Protein AF-A2FUF0-F1 (afdb_monomer_lite)

pLDDT: mean 88.24, std 10.97, range [41.88, 97.75]

Secondary structure (DSSP, 8-state):
---GGGGS-TT-----S-HHHHHHHHHHHHSTTHHHHHHHHHHHHHS-HHHHHHHHHHHHHHHHHHTT--SSHHHHHHHHHHHHHHHHHHHHH--TT---HHHHHHHHHHHHHHHT-BGGGS---HHHHTTS-TTSBGGGGTTT--PPPSGGGGG---HHHHHHHHHHHHHHHHHHHSTTSPPPHHHHHHHHHHHHHHS--TTHHHHHHHHHHTGGG---HHHHHHHHHHHHHHHHHHS-SGGGS--

Organism: Trichomonas vaginalis (strain ATCC PRA-98 / G3) (NCBI:txid412133)

Sequence (247 aa):
MILASRSFDNEILYSPPNQMDHALTYYIEQSSLNNLIEPTAKSIANDPTDVAIESISNTALEVYKQLELGEGIPRTLIFLGLSRYLFDVAYSYDKILSYDKQWSQIFQEKCEEYSKQRVRDLKLSKDVIEGYTPGLSLSSMFKGKRINSLLPLEFMTNPIDMMNYVHSVLQQLGTYFSKGKSMSFDDTFTLLMAHMSIAPPVNGAAIARFAIKWDDLQLSPIVAMSKNYFVAAIEALMGTNDWQNDI

Structure (mmCIF, N/CA/C/O backbone):
data_AF-A2FUF0-F1
#
_entry.id   AF-A2FUF0-F1
#
loop_
_atom_site.group_PDB
_atom_site.id
_atom_site.type_symbol
_atom_site.label_atom_id
_atom_site.label_alt_id
_atom_site.label_comp_id
_atom_site.label_asym_id
_atom_site.label_entity_id
_atom_site.label_seq_id
_atom_site.pdbx_PDB_ins_code
_atom_site.Cartn_x
_atom_site.Cartn_y
_atom_site.Cartn_z
_atom_site.occupancy
_atom_site.B_iso_or_equiv
_atom_site.auth_seq_id
_atom_site.auth_comp_id
_atom_site.auth_asym_id
_atom_site.auth_atom_id
_atom_site.pdbx_PDB_model_num
ATOM 1 N N . MET A 1 1 ? 10.055 16.689 -18.998 1.00 41.88 1 MET A N 1
ATOM 2 C CA . MET A 1 1 ? 10.247 15.264 -18.671 1.00 41.88 1 MET A CA 1
ATOM 3 C C . MET A 1 1 ? 8.870 14.612 -18.653 1.00 41.88 1 MET A C 1
ATOM 5 O O . MET A 1 1 ? 8.014 15.081 -17.909 1.00 41.88 1 MET A O 1
ATOM 9 N N . ILE A 1 2 ? 8.604 13.656 -19.548 1.00 47.09 2 ILE A N 1
ATOM 10 C CA . ILE A 1 2 ? 7.318 12.943 -19.610 1.00 47.09 2 ILE A CA 1
ATOM 11 C C . ILE A 1 2 ? 7.475 11.706 -18.728 1.00 47.09 2 ILE A C 1
ATOM 13 O O . ILE A 1 2 ? 8.172 10.774 -19.114 1.00 47.09 2 ILE A O 1
ATOM 17 N N . LEU A 1 3 ? 6.874 11.710 -17.536 1.00 59.72 3 LEU A N 1
ATOM 18 C CA . LEU A 1 3 ? 6.768 10.482 -16.749 1.00 59.72 3 LEU A CA 1
ATOM 19 C C . LEU A 1 3 ? 5.822 9.536 -17.487 1.00 59.72 3 LEU A C 1
ATOM 21 O O . LEU A 1 3 ? 4.729 9.956 -17.878 1.00 59.72 3 LEU A O 1
ATOM 25 N N . ALA A 1 4 ? 6.216 8.272 -17.648 1.00 57.38 4 ALA A N 1
ATOM 26 C CA . ALA A 1 4 ? 5.371 7.260 -18.282 1.00 57.38 4 ALA A CA 1
ATOM 27 C C . ALA A 1 4 ? 3.995 7.172 -17.590 1.00 57.38 4 ALA A C 1
ATOM 29 O O . ALA A 1 4 ? 2.980 6.976 -18.260 1.00 57.38 4 ALA A O 1
ATOM 30 N N . SER A 1 5 ? 3.962 7.442 -16.277 1.00 55.25 5 SER A N 1
ATOM 31 C CA . SER A 1 5 ? 2.760 7.488 -15.443 1.00 55.25 5 SER A CA 1
ATOM 32 C C . SER A 1 5 ? 1.812 8.661 -15.702 1.00 55.25 5 SER A C 1
ATOM 34 O O . SER A 1 5 ? 0.608 8.525 -15.519 1.00 55.25 5 SER A O 1
ATOM 36 N N . ARG A 1 6 ? 2.314 9.805 -16.183 1.00 55.03 6 ARG A N 1
ATOM 37 C CA . ARG A 1 6 ? 1.506 11.026 -16.388 1.00 55.03 6 ARG A CA 1
ATOM 38 C C . ARG A 1 6 ? 0.629 10.992 -17.639 1.00 55.03 6 ARG A C 1
ATOM 40 O O . ARG A 1 6 ? -0.174 11.897 -17.835 1.00 55.03 6 ARG A O 1
ATOM 47 N N . SER A 1 7 ? 0.809 9.982 -18.487 1.00 49.91 7 SER A N 1
ATOM 48 C CA . SER A 1 7 ? -0.003 9.762 -19.690 1.00 49.91 7 SER A CA 1
ATOM 49 C C . SER A 1 7 ? -1.199 8.836 -19.454 1.00 49.91 7 SER A C 1
ATOM 51 O O . SER A 1 7 ? -1.925 8.525 -20.397 1.00 49.91 7 SER A O 1
ATOM 53 N N . PHE A 1 8 ? -1.399 8.372 -18.217 1.00 55.84 8 PHE A N 1
ATOM 54 C CA . PHE A 1 8 ? -2.520 7.505 -17.893 1.00 55.84 8 PHE A CA 1
ATOM 55 C C . PHE A 1 8 ? -3.784 8.315 -17.653 1.00 55.84 8 PHE A C 1
ATOM 57 O O . PHE A 1 8 ? -3.777 9.356 -17.000 1.00 55.84 8 PHE A O 1
ATOM 64 N N . ASP A 1 9 ? -4.872 7.821 -18.228 1.00 49.69 9 ASP A N 1
ATOM 65 C CA . ASP A 1 9 ? -6.201 8.346 -17.983 1.00 49.69 9 ASP A CA 1
ATOM 66 C C . ASP A 1 9 ? -6.544 8.121 -16.503 1.00 49.69 9 ASP A C 1
ATOM 68 O O . ASP A 1 9 ? -6.436 7.001 -15.996 1.00 49.69 9 ASP A O 1
ATOM 72 N N . ASN A 1 10 ? -6.944 9.189 -15.811 1.00 53.19 10 ASN A N 1
ATOM 73 C CA . ASN A 1 10 ? -7.317 9.147 -14.395 1.00 53.19 10 ASN A CA 1
ATOM 74 C C . ASN A 1 10 ? -8.536 8.240 -14.137 1.00 53.19 10 ASN A C 1
ATOM 76 O O . ASN A 1 10 ? -8.814 7.913 -12.981 1.00 53.19 10 ASN A O 1
ATOM 80 N N . GLU A 1 11 ? -9.261 7.853 -15.194 1.00 50.19 11 GLU A N 1
ATOM 81 C CA . GLU A 1 11 ? -10.370 6.899 -15.153 1.00 50.19 11 GLU A CA 1
ATOM 82 C C . GLU A 1 11 ? -9.935 5.434 -15.368 1.00 50.19 11 GLU A C 1
ATOM 84 O O . GLU A 1 11 ? -10.740 4.523 -15.155 1.00 50.19 11 GLU A O 1
ATOM 89 N N . ILE A 1 12 ? -8.679 5.160 -15.764 1.00 53.75 12 ILE A N 1
ATOM 90 C CA . ILE A 1 12 ? -8.235 3.789 -16.055 1.00 53.75 12 ILE A CA 1
ATOM 91 C C . ILE A 1 12 ? -8.038 2.963 -14.779 1.00 53.75 12 ILE A C 1
ATOM 93 O O . ILE A 1 12 ? -7.332 3.304 -13.830 1.00 53.75 12 ILE A O 1
ATOM 97 N N . LEU A 1 13 ? -8.685 1.802 -14.851 1.00 66.75 13 LEU A N 1
ATOM 98 C CA . LEU A 1 13 ? -8.765 0.724 -13.887 1.00 66.75 13 LEU A CA 1
ATOM 99 C C . LEU A 1 13 ? -7.383 0.157 -13.565 1.00 66.75 13 LEU A C 1
ATOM 101 O O . LEU A 1 13 ? -6.664 -0.333 -14.436 1.00 66.75 13 LEU A O 1
ATOM 105 N N . TYR A 1 14 ? -7.066 0.130 -12.276 1.00 76.06 14 TYR A N 1
ATOM 106 C CA . TYR A 1 14 ? -6.128 -0.837 -11.729 1.00 76.06 14 TYR A CA 1
ATOM 107 C C . TYR A 1 14 ? -6.373 -2.225 -12.349 1.00 76.06 14 TYR A C 1
ATOM 109 O O . TYR A 1 14 ? -7.493 -2.740 -12.311 1.00 76.06 14 TYR A O 1
ATOM 117 N N . SER A 1 15 ? -5.327 -2.841 -12.897 1.00 82.94 15 SER A N 1
ATOM 118 C CA . SER A 1 15 ? -5.380 -4.225 -13.367 1.00 82.94 15 SER A CA 1
ATOM 119 C C . SER A 1 15 ? -4.748 -5.133 -12.322 1.00 82.94 15 SER A C 1
ATOM 121 O O . SER A 1 15 ? -3.543 -4.995 -12.116 1.00 82.94 15 SER A O 1
ATOM 123 N N . PRO A 1 16 ? -5.483 -6.064 -11.686 1.00 85.12 16 PRO A N 1
ATOM 124 C CA . PRO A 1 16 ? -4.899 -6.995 -10.723 1.00 85.12 16 PRO A CA 1
ATOM 125 C C . PRO A 1 16 ? -3.817 -7.879 -11.364 1.00 85.12 16 PRO A C 1
ATOM 127 O O . PRO A 1 16 ? -3.836 -8.053 -12.593 1.00 85.12 16 PRO A O 1
ATOM 130 N N . PRO A 1 17 ? -2.910 -8.456 -10.547 1.00 88.00 17 PRO A N 1
ATOM 131 C CA . PRO A 1 17 ? -1.934 -9.429 -11.012 1.00 88.00 17 PRO A CA 1
ATOM 132 C C . PRO A 1 17 ? -2.585 -10.525 -11.858 1.00 88.00 17 PRO A C 1
ATOM 134 O O . PRO A 1 17 ? -3.586 -11.118 -11.445 1.00 88.00 17 PRO A O 1
ATOM 137 N N . ASN A 1 18 ? -2.057 -10.774 -13.055 1.00 90.19 18 ASN A N 1
ATOM 138 C CA . ASN A 1 18 ? -2.641 -11.743 -13.983 1.00 90.19 18 ASN A CA 1
ATOM 139 C C . ASN A 1 18 ? -1.594 -12.405 -14.903 1.00 90.19 18 ASN A C 1
ATOM 141 O O . ASN A 1 18 ? -0.400 -12.136 -14.823 1.00 90.19 18 ASN A O 1
ATOM 145 N N . GLN A 1 19 ? -2.038 -13.304 -15.789 1.00 91.38 19 GLN A N 1
ATOM 146 C CA . GLN A 1 19 ? -1.151 -14.067 -16.683 1.00 91.38 19 GLN A CA 1
ATOM 147 C C . GLN A 1 19 ? -0.327 -13.194 -17.643 1.00 91.38 19 GLN A C 1
ATOM 149 O O . GLN A 1 19 ? 0.756 -13.606 -18.053 1.00 91.38 19 GLN A O 1
ATOM 154 N N . MET A 1 20 ? -0.813 -11.999 -17.987 1.00 91.31 20 MET A N 1
ATOM 155 C CA . MET A 1 20 ? -0.078 -11.044 -18.814 1.00 91.31 20 MET A CA 1
ATOM 156 C C . MET A 1 20 ? 1.188 -10.555 -18.112 1.00 91.31 20 MET A C 1
ATOM 158 O O . MET A 1 20 ? 2.207 -10.401 -18.777 1.00 91.31 20 MET A O 1
ATOM 162 N N . ASP A 1 21 ? 1.151 -10.383 -16.788 1.00 93.00 21 ASP A N 1
ATOM 163 C CA . ASP A 1 21 ? 2.320 -9.965 -16.010 1.00 93.00 21 ASP A CA 1
ATOM 164 C C . ASP A 1 21 ? 3.425 -11.026 -16.102 1.00 93.00 21 ASP A C 1
ATOM 166 O O . ASP A 1 21 ? 4.571 -10.709 -16.401 1.00 93.00 21 ASP A O 1
ATOM 170 N N . HIS A 1 22 ? 3.066 -12.308 -15.971 1.00 93.56 22 HIS A N 1
ATOM 171 C CA . HIS A 1 22 ? 4.013 -13.414 -16.144 1.00 93.56 22 HIS A CA 1
ATOM 172 C C . HIS A 1 22 ? 4.589 -13.485 -17.563 1.00 93.56 22 HIS A C 1
ATOM 174 O O . HIS A 1 22 ? 5.787 -13.713 -17.733 1.00 93.56 22 HIS A O 1
ATOM 180 N N . ALA A 1 23 ? 3.751 -13.286 -18.585 1.00 95.12 23 ALA A N 1
ATOM 181 C CA . ALA A 1 23 ? 4.201 -13.265 -19.973 1.00 95.12 23 ALA A CA 1
ATOM 182 C C . ALA A 1 23 ? 5.145 -12.081 -20.248 1.00 95.12 23 ALA A C 1
ATOM 184 O O . ALA A 1 23 ? 6.140 -12.248 -20.952 1.00 95.12 23 ALA A O 1
ATOM 185 N N . LEU A 1 24 ? 4.862 -10.912 -19.664 1.00 95.88 24 LEU A N 1
ATOM 186 C CA . LEU A 1 24 ? 5.711 -9.727 -19.747 1.00 95.88 24 LEU A CA 1
ATOM 187 C C . LEU A 1 24 ? 7.065 -9.965 -19.076 1.00 95.88 24 LEU A C 1
ATOM 189 O O . LEU A 1 24 ? 8.090 -9.703 -19.699 1.00 95.88 24 LEU A O 1
ATOM 193 N N . THR A 1 25 ? 7.084 -10.494 -17.849 1.00 96.62 25 THR A N 1
ATOM 194 C CA . THR A 1 25 ? 8.326 -10.848 -17.149 1.00 96.62 25 THR A CA 1
ATOM 195 C C . THR A 1 25 ? 9.160 -11.816 -17.979 1.00 96.62 25 THR A C 1
ATOM 197 O O . THR A 1 25 ? 10.321 -11.531 -18.264 1.00 96.62 25 THR A O 1
ATOM 200 N N . TYR A 1 26 ? 8.553 -12.907 -18.456 1.00 96.94 26 TYR A N 1
ATOM 201 C CA . TYR A 1 26 ? 9.248 -13.881 -19.295 1.00 96.94 26 TYR A CA 1
ATOM 202 C C . TYR A 1 26 ? 9.811 -13.241 -20.570 1.00 96.94 26 TYR A C 1
ATOM 204 O O . TYR A 1 26 ? 10.961 -13.477 -20.932 1.00 96.94 26 TYR A O 1
ATOM 212 N N . TYR A 1 27 ? 9.029 -12.395 -21.245 1.00 96.69 27 TYR A N 1
ATOM 213 C CA . TYR A 1 27 ? 9.493 -11.670 -22.424 1.00 96.69 27 TYR A CA 1
ATOM 214 C C . TYR A 1 27 ? 10.700 -10.773 -22.115 1.00 96.69 27 TYR A C 1
ATOM 216 O O . TYR A 1 27 ? 11.692 -10.819 -22.841 1.00 96.69 27 TYR A O 1
ATOM 224 N N . ILE A 1 28 ? 10.638 -9.986 -21.036 1.00 97.38 28 ILE A N 1
ATOM 225 C CA . ILE A 1 28 ? 11.723 -9.091 -20.623 1.00 97.38 28 ILE A CA 1
ATOM 226 C C . ILE A 1 28 ? 13.000 -9.893 -20.371 1.00 97.38 28 ILE A C 1
ATOM 228 O O . ILE A 1 28 ? 14.029 -9.559 -20.956 1.00 97.38 28 ILE A O 1
ATOM 232 N N . GLU A 1 29 ? 12.914 -10.968 -19.584 1.00 96.00 29 GLU A N 1
ATOM 233 C CA . GLU A 1 29 ? 14.044 -11.831 -19.215 1.00 96.00 29 GLU A CA 1
ATOM 234 C C . GLU A 1 29 ? 14.733 -12.474 -20.424 1.00 96.00 29 GLU A C 1
ATOM 236 O O . GLU A 1 29 ? 15.951 -12.649 -20.423 1.00 96.00 29 GLU A O 1
ATOM 241 N N . GLN A 1 30 ? 13.971 -12.809 -21.469 1.00 96.81 30 GLN A N 1
ATOM 242 C CA . GLN A 1 30 ? 14.496 -13.401 -22.706 1.00 96.81 30 GLN A CA 1
ATOM 243 C C . GLN A 1 30 ? 14.944 -12.361 -23.746 1.00 96.81 30 GLN A C 1
ATOM 245 O O . GLN A 1 30 ? 15.465 -12.725 -24.802 1.00 96.81 30 GLN A O 1
ATOM 250 N N . SER A 1 31 ? 14.729 -11.072 -23.487 1.00 96.62 31 SER A N 1
ATOM 251 C CA . SER A 1 31 ? 15.012 -9.993 -24.433 1.00 96.62 31 SER A CA 1
ATOM 252 C C . SER A 1 31 ? 16.245 -9.181 -24.038 1.00 96.62 31 SER A C 1
ATOM 254 O O . SER A 1 31 ? 16.799 -9.311 -22.946 1.00 96.62 31 SER A O 1
ATOM 256 N N . SER A 1 32 ? 16.646 -8.262 -24.918 1.00 96.19 32 SER A N 1
ATOM 257 C CA . SER A 1 32 ? 17.662 -7.261 -24.594 1.00 96.19 32 SER A CA 1
ATOM 258 C C . SER A 1 32 ? 17.286 -6.378 -23.404 1.00 96.19 32 SER A C 1
ATOM 260 O O . SER A 1 32 ? 18.199 -5.838 -22.803 1.00 96.19 32 SER A O 1
ATOM 262 N N . LEU A 1 33 ? 16.000 -6.252 -23.042 1.00 96.81 33 LEU A N 1
ATOM 263 C CA . LEU A 1 33 ? 15.520 -5.395 -21.945 1.00 96.81 33 LEU A CA 1
ATOM 264 C C . LEU A 1 33 ? 15.943 -5.885 -20.558 1.00 96.81 33 LEU A C 1
ATOM 266 O O . LEU A 1 33 ? 15.943 -5.095 -19.617 1.00 96.81 33 LEU A O 1
ATOM 270 N N . ASN A 1 34 ? 16.322 -7.159 -20.412 1.00 97.12 34 ASN A N 1
ATOM 271 C CA . ASN A 1 34 ? 16.762 -7.711 -19.130 1.00 97.12 34 ASN A CA 1
ATOM 272 C C . ASN A 1 34 ? 17.956 -6.934 -18.536 1.00 97.12 34 ASN A C 1
ATOM 274 O O . ASN A 1 34 ? 18.088 -6.818 -17.320 1.00 97.12 34 ASN A O 1
ATOM 278 N N . ASN A 1 35 ? 18.799 -6.333 -19.387 1.00 96.81 35 ASN A N 1
ATOM 279 C CA . ASN A 1 35 ? 19.923 -5.503 -18.944 1.00 96.81 35 ASN A CA 1
ATOM 280 C C . ASN A 1 35 ? 19.497 -4.205 -18.223 1.00 96.81 35 ASN A C 1
ATOM 282 O O . ASN A 1 35 ? 20.330 -3.598 -17.554 1.00 96.81 35 ASN A O 1
ATOM 286 N N . LEU A 1 36 ? 18.231 -3.785 -18.344 1.00 97.19 36 LEU A N 1
ATOM 287 C CA . LEU A 1 36 ? 17.675 -2.601 -17.680 1.00 97.19 36 LEU A CA 1
ATOM 288 C C . LEU A 1 36 ? 17.102 -2.919 -16.291 1.00 97.19 36 LEU A C 1
ATOM 290 O O . LEU A 1 36 ? 16.945 -2.011 -15.473 1.00 97.19 36 LEU A O 1
ATOM 294 N N . ILE A 1 37 ? 16.799 -4.189 -16.008 1.00 97.75 37 ILE A N 1
ATOM 295 C CA . ILE A 1 37 ? 16.042 -4.596 -14.816 1.00 97.75 37 ILE A CA 1
ATOM 296 C C . ILE A 1 37 ? 16.870 -4.455 -13.548 1.00 97.75 37 ILE A C 1
ATOM 298 O O . ILE A 1 37 ? 16.450 -3.760 -12.628 1.00 97.75 37 ILE A O 1
ATOM 302 N N . GLU A 1 38 ? 18.063 -5.049 -13.502 1.00 96.56 38 GLU A N 1
ATOM 303 C CA . GLU A 1 38 ? 18.934 -4.958 -12.325 1.00 96.56 38 GLU A CA 1
ATOM 304 C C . GLU A 1 38 ? 19.316 -3.503 -11.975 1.00 96.56 38 GLU A C 1
ATOM 306 O O . GLU A 1 38 ? 19.160 -3.129 -10.810 1.00 96.56 38 GLU A O 1
ATOM 311 N N . PRO A 1 39 ? 19.765 -2.650 -12.922 1.00 97.06 39 PRO A N 1
ATOM 312 C CA . PRO A 1 39 ? 20.056 -1.248 -12.621 1.00 97.06 39 PRO A CA 1
ATOM 313 C C . PRO A 1 39 ? 18.845 -0.493 -12.064 1.00 97.06 39 PRO A C 1
ATOM 315 O O . PRO A 1 39 ? 18.965 0.214 -11.065 1.00 97.06 39 PRO A O 1
ATOM 318 N N . THR A 1 40 ? 17.666 -0.689 -12.658 1.00 97.31 40 THR A N 1
ATOM 319 C CA . THR A 1 40 ? 16.432 -0.026 -12.213 1.00 97.31 40 THR A CA 1
ATOM 320 C C . THR A 1 40 ? 15.991 -0.521 -10.840 1.00 97.31 40 THR A C 1
ATOM 322 O O . THR A 1 40 ? 15.640 0.281 -9.981 1.00 97.31 40 THR A O 1
ATOM 325 N N . ALA A 1 41 ? 16.063 -1.827 -10.589 1.00 96.38 41 ALA A N 1
ATOM 326 C CA . ALA A 1 41 ? 15.735 -2.414 -9.294 1.00 96.38 41 ALA A CA 1
ATOM 327 C C . ALA A 1 41 ? 16.693 -1.952 -8.183 1.00 96.38 41 ALA A C 1
ATOM 329 O O . ALA A 1 41 ? 16.256 -1.669 -7.068 1.00 96.38 41 ALA A O 1
ATOM 330 N N . LYS A 1 42 ? 17.990 -1.808 -8.482 1.00 95.12 42 LYS A N 1
ATOM 331 C CA . LYS A 1 42 ? 18.959 -1.209 -7.553 1.00 95.12 42 LYS A CA 1
ATOM 332 C C . LYS A 1 42 ? 18.660 0.258 -7.272 1.00 95.12 42 LYS A C 1
ATOM 334 O O . LYS A 1 42 ? 18.816 0.670 -6.125 1.00 95.12 42 LYS A O 1
ATOM 339 N N . SER A 1 43 ? 18.217 1.008 -8.281 1.00 94.88 43 SER A N 1
ATOM 340 C CA . SER A 1 43 ? 17.784 2.394 -8.101 1.00 94.88 43 SER A CA 1
ATOM 341 C C . SER A 1 43 ? 16.561 2.476 -7.184 1.00 94.88 43 SER A C 1
ATOM 343 O O . SER A 1 43 ? 16.568 3.228 -6.218 1.00 94.88 43 SER A O 1
ATOM 345 N N . ILE A 1 44 ? 15.566 1.602 -7.378 1.00 93.88 44 ILE A N 1
ATOM 346 C CA . ILE A 1 44 ? 14.398 1.494 -6.484 1.00 93.88 44 ILE A CA 1
ATOM 347 C C . ILE A 1 44 ? 14.806 1.226 -5.031 1.00 93.88 44 ILE A C 1
ATOM 349 O O . ILE A 1 44 ? 14.231 1.807 -4.110 1.00 93.88 44 ILE A O 1
ATOM 353 N N . ALA A 1 45 ? 15.779 0.341 -4.825 1.00 92.00 45 ALA A N 1
ATOM 354 C CA . ALA A 1 45 ? 16.242 -0.027 -3.495 1.00 92.00 45 ALA A CA 1
ATOM 355 C C . ALA A 1 45 ? 17.030 1.100 -2.803 1.00 92.00 45 ALA A C 1
ATOM 357 O O . ALA A 1 45 ? 16.800 1.364 -1.627 1.00 92.00 45 ALA A O 1
ATOM 358 N N . ASN A 1 46 ? 17.942 1.768 -3.517 1.00 90.88 46 ASN A N 1
ATOM 359 C CA . ASN A 1 46 ? 19.003 2.560 -2.879 1.00 90.88 46 ASN A CA 1
ATOM 360 C C . ASN A 1 46 ? 18.960 4.063 -3.175 1.00 90.88 46 ASN A C 1
ATOM 362 O O . ASN A 1 46 ? 19.532 4.839 -2.409 1.00 90.88 46 ASN A O 1
ATOM 366 N N . ASP A 1 47 ? 18.332 4.480 -4.271 1.00 91.94 47 ASP A N 1
ATOM 367 C CA . ASP A 1 47 ? 18.376 5.873 -4.707 1.00 91.94 47 ASP A CA 1
ATOM 368 C C . ASP A 1 47 ? 17.217 6.698 -4.111 1.00 91.94 47 ASP A C 1
ATOM 370 O O . ASP A 1 47 ? 16.217 6.149 -3.620 1.00 91.94 47 ASP A O 1
ATOM 374 N N . PRO A 1 48 ? 17.318 8.040 -4.163 1.00 91.56 48 PRO A N 1
ATOM 375 C CA . PRO A 1 48 ? 16.184 8.929 -3.936 1.00 91.56 48 PRO A CA 1
ATOM 376 C C . PRO A 1 48 ? 14.975 8.573 -4.818 1.00 91.56 48 PRO A C 1
ATOM 378 O O . PRO A 1 48 ? 15.125 8.163 -5.972 1.00 91.56 48 PRO A O 1
ATOM 381 N N . THR A 1 49 ? 13.759 8.734 -4.284 1.00 90.62 49 THR A N 1
ATOM 382 C CA . THR A 1 49 ? 12.523 8.298 -4.961 1.00 90.62 49 THR A CA 1
ATOM 383 C C . THR A 1 49 ? 12.346 8.934 -6.341 1.00 90.62 49 THR A C 1
ATOM 385 O O . THR A 1 49 ? 11.930 8.256 -7.276 1.00 90.62 49 THR A O 1
ATOM 388 N N . ASP A 1 50 ? 12.662 10.217 -6.496 1.00 90.25 50 ASP A N 1
ATOM 389 C CA . ASP A 1 50 ? 12.550 10.936 -7.768 1.00 90.25 50 ASP A CA 1
ATOM 390 C C . ASP A 1 50 ? 13.440 10.316 -8.857 1.00 90.25 50 ASP A C 1
ATOM 392 O O . ASP A 1 50 ? 12.971 10.067 -9.971 1.00 90.25 50 ASP A O 1
ATOM 396 N N . VAL A 1 51 ? 14.679 9.961 -8.504 1.00 93.06 51 VAL A N 1
ATOM 397 C CA . VAL A 1 51 ? 15.626 9.256 -9.385 1.00 93.06 51 VAL A CA 1
ATOM 398 C C . VAL A 1 51 ? 15.121 7.853 -9.738 1.00 93.06 51 VAL A C 1
ATOM 400 O O . VAL A 1 51 ? 15.177 7.430 -10.898 1.00 93.06 51 VAL A O 1
ATOM 403 N N . ALA A 1 52 ? 14.573 7.129 -8.762 1.00 93.50 52 AL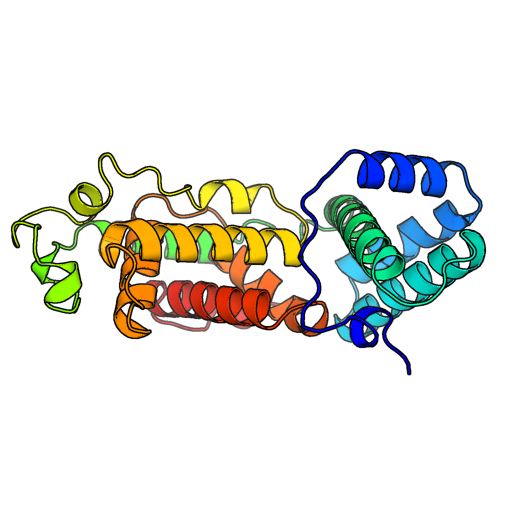A A N 1
ATOM 404 C CA . ALA A 1 52 ? 14.030 5.797 -8.998 1.00 93.50 52 ALA A CA 1
ATOM 405 C C . ALA A 1 52 ? 12.779 5.825 -9.896 1.00 93.50 52 ALA A C 1
ATOM 407 O O . ALA A 1 52 ? 12.641 4.995 -10.795 1.00 93.50 52 ALA A O 1
ATOM 408 N N . ILE A 1 53 ? 11.885 6.802 -9.711 1.00 92.00 53 ILE A N 1
ATOM 409 C CA . ILE A 1 53 ? 10.699 7.004 -10.559 1.00 92.00 53 ILE A CA 1
ATOM 410 C C . ILE A 1 53 ? 11.101 7.341 -11.998 1.00 92.00 53 ILE A C 1
ATOM 412 O O . ILE A 1 53 ? 10.477 6.847 -12.947 1.00 92.00 53 ILE A O 1
ATOM 416 N N . GLU A 1 54 ? 12.145 8.151 -12.182 1.00 92.12 54 GLU A N 1
ATOM 417 C CA . GLU A 1 54 ? 12.710 8.422 -13.504 1.00 92.12 54 GLU A CA 1
ATOM 418 C C . GLU A 1 54 ? 13.256 7.134 -14.142 1.00 92.12 54 GLU A C 1
ATOM 420 O O . GLU A 1 54 ? 12.940 6.836 -15.296 1.00 92.12 54 GLU A O 1
ATOM 425 N N . SER A 1 55 ? 13.980 6.313 -13.378 1.00 95.31 55 SER A N 1
ATOM 426 C CA . SER A 1 55 ? 14.517 5.026 -13.844 1.00 95.31 55 SER A CA 1
ATOM 427 C C . SER A 1 55 ? 13.420 4.026 -14.240 1.00 95.31 55 SER A C 1
ATOM 429 O O . SER A 1 55 ? 13.503 3.403 -15.305 1.00 95.31 55 SER A O 1
ATOM 431 N N . ILE A 1 56 ? 12.345 3.918 -13.447 1.00 95.12 56 ILE A N 1
ATOM 432 C CA . ILE A 1 56 ? 11.153 3.119 -13.788 1.00 95.12 56 ILE A CA 1
ATOM 433 C C . ILE A 1 56 ? 10.532 3.635 -15.089 1.00 95.12 56 ILE A C 1
ATOM 435 O O . ILE A 1 56 ? 10.225 2.853 -15.989 1.00 95.12 56 ILE A O 1
ATOM 439 N N . SER A 1 57 ? 10.361 4.955 -15.205 1.00 92.88 57 SER A N 1
ATOM 440 C CA . SER A 1 57 ? 9.744 5.581 -16.377 1.00 92.88 57 SER A CA 1
ATOM 441 C C . SER A 1 57 ? 10.555 5.337 -17.649 1.00 92.88 57 SER A C 1
ATOM 443 O O . SER A 1 57 ? 9.981 4.970 -18.671 1.00 92.88 57 SER A O 1
ATOM 445 N N . ASN A 1 58 ? 11.878 5.487 -17.589 1.00 94.31 58 ASN A N 1
ATOM 446 C CA . ASN A 1 58 ? 12.767 5.250 -18.725 1.00 94.31 58 ASN A CA 1
ATOM 447 C C . ASN A 1 58 ? 12.746 3.780 -19.160 1.00 94.31 58 ASN A C 1
ATOM 449 O O . ASN A 1 58 ? 12.633 3.491 -20.350 1.00 94.31 58 ASN A O 1
ATOM 453 N N . THR A 1 59 ? 12.751 2.852 -18.202 1.00 96.31 59 THR A N 1
ATOM 454 C CA . THR A 1 59 ? 12.613 1.417 -18.492 1.00 96.31 59 THR A CA 1
ATOM 455 C C . THR A 1 59 ? 11.269 1.111 -19.148 1.00 96.31 59 THR A C 1
ATOM 457 O O . THR A 1 59 ? 11.221 0.406 -20.155 1.00 96.31 59 THR A O 1
ATOM 460 N N . ALA A 1 60 ? 10.175 1.690 -18.645 1.00 94.62 60 ALA A N 1
ATOM 461 C CA . ALA A 1 60 ? 8.853 1.531 -19.243 1.00 94.62 60 ALA A CA 1
ATOM 462 C C . ALA A 1 60 ? 8.802 2.052 -20.688 1.00 94.62 60 ALA A C 1
ATOM 464 O O . ALA A 1 60 ? 8.232 1.394 -21.554 1.00 94.62 60 ALA A O 1
ATOM 465 N N . LEU A 1 61 ? 9.431 3.198 -20.972 1.00 93.75 61 LEU A N 1
ATOM 466 C CA . LEU A 1 61 ? 9.493 3.763 -22.323 1.00 93.75 61 LEU A CA 1
ATOM 467 C C . LEU A 1 61 ? 10.245 2.853 -23.306 1.00 93.75 61 LEU A C 1
ATOM 469 O O . LEU A 1 61 ? 9.780 2.677 -24.434 1.00 93.75 61 LEU A O 1
ATOM 473 N N . GLU A 1 62 ? 11.353 2.233 -22.890 1.00 95.75 62 GLU A N 1
ATOM 474 C CA . GLU A 1 62 ? 12.071 1.261 -23.728 1.00 95.75 62 GLU A CA 1
ATOM 475 C C . GLU A 1 62 ? 11.244 -0.012 -23.966 1.00 95.75 62 GLU A C 1
ATOM 477 O O . GLU A 1 62 ? 11.164 -0.493 -25.099 1.00 95.75 62 GLU A O 1
ATOM 482 N N . VAL A 1 63 ? 10.535 -0.505 -22.942 1.00 95.44 63 VAL A N 1
ATOM 483 C CA . VAL A 1 63 ? 9.593 -1.629 -23.090 1.00 95.44 63 VAL A CA 1
ATOM 484 C C . VAL A 1 63 ? 8.487 -1.277 -24.092 1.00 95.44 63 VAL A C 1
ATOM 486 O O . VAL A 1 63 ? 8.208 -2.061 -25.000 1.00 95.44 63 VAL A O 1
ATOM 489 N N . TYR A 1 64 ? 7.877 -0.090 -23.986 1.00 94.38 64 TYR A N 1
ATOM 490 C CA . TYR A 1 64 ? 6.826 0.346 -24.913 1.00 94.38 64 TYR A CA 1
ATOM 491 C C . TYR A 1 64 ? 7.325 0.443 -26.347 1.00 94.38 64 TYR A C 1
ATOM 493 O O . TYR A 1 64 ? 6.618 0.041 -27.268 1.00 94.38 64 TYR A O 1
ATOM 501 N N . LYS A 1 65 ? 8.535 0.975 -26.534 1.00 93.69 65 LYS A N 1
ATOM 502 C CA . LYS A 1 65 ? 9.162 1.109 -27.845 1.00 93.69 65 LYS A CA 1
ATOM 503 C C . LYS A 1 65 ? 9.409 -0.254 -28.479 1.00 93.69 65 LYS A C 1
ATOM 505 O O . LYS A 1 65 ? 9.109 -0.429 -29.654 1.00 93.69 65 LYS A O 1
ATOM 510 N N . GLN A 1 66 ? 9.917 -1.217 -27.713 1.00 94.12 66 GLN A N 1
ATOM 511 C CA . GLN A 1 66 ? 10.214 -2.550 -28.232 1.00 94.12 66 GLN A CA 1
ATOM 512 C C . GLN A 1 66 ? 8.953 -3.380 -28.518 1.00 94.12 66 GLN A C 1
ATOM 514 O O . GLN A 1 66 ? 8.966 -4.217 -29.414 1.00 94.12 66 GLN A O 1
ATOM 519 N N . LEU A 1 67 ? 7.870 -3.141 -27.777 1.00 92.88 67 LEU A N 1
ATOM 520 C CA . LEU A 1 67 ? 6.558 -3.752 -28.013 1.00 92.88 67 LEU A CA 1
ATOM 521 C C . LEU A 1 67 ? 5.694 -2.972 -29.022 1.00 92.88 67 LEU A C 1
ATOM 523 O O . LEU A 1 67 ? 4.546 -3.347 -29.248 1.00 92.88 67 LEU A O 1
ATOM 527 N N . GLU A 1 68 ? 6.218 -1.881 -29.593 1.00 93.44 68 GLU A N 1
ATOM 528 C CA . GLU A 1 68 ? 5.518 -0.996 -30.537 1.00 93.44 68 GLU A CA 1
ATOM 529 C C . GLU A 1 68 ? 4.156 -0.492 -30.008 1.00 93.44 68 GLU A C 1
ATOM 531 O O . GLU A 1 68 ? 3.174 -0.355 -30.740 1.00 93.44 68 GLU A O 1
ATOM 536 N N . LEU A 1 69 ? 4.080 -0.201 -28.704 1.00 87.00 69 LEU A N 1
ATOM 537 C CA . LEU A 1 69 ? 2.830 0.175 -28.045 1.00 87.00 69 LEU A CA 1
ATOM 538 C C . LEU A 1 69 ? 2.468 1.648 -28.278 1.00 87.00 69 LEU A C 1
ATOM 540 O O . LEU A 1 69 ? 3.172 2.576 -27.855 1.00 87.00 69 LEU A O 1
ATOM 544 N N . GLY A 1 70 ? 1.290 1.858 -28.871 1.00 80.44 70 GLY A N 1
ATOM 545 C CA . GLY A 1 70 ? 0.612 3.156 -28.909 1.00 80.44 70 GLY A CA 1
ATOM 546 C C . GLY A 1 70 ? 0.195 3.655 -27.520 1.00 80.44 70 GLY A C 1
ATOM 547 O O . GLY A 1 70 ? 0.403 2.984 -26.510 1.00 80.44 70 GLY A O 1
ATOM 548 N N . GLU A 1 71 ? -0.373 4.857 -27.456 1.00 77.88 71 GLU A N 1
ATOM 549 C CA . GLU A 1 71 ? -0.919 5.420 -26.213 1.00 77.88 71 GLU A CA 1
ATOM 550 C C . GLU A 1 71 ? -2.185 4.679 -25.740 1.00 77.88 71 GLU A C 1
ATOM 552 O O . GLU A 1 71 ? -2.856 4.001 -26.519 1.00 77.88 71 GLU A O 1
ATOM 557 N N . GLY A 1 72 ? -2.519 4.819 -24.451 1.00 75.06 72 GLY A N 1
ATOM 558 C CA . GLY A 1 72 ? -3.751 4.289 -23.856 1.00 75.06 72 GLY A CA 1
ATOM 559 C C . GLY A 1 72 ? -3.561 3.061 -22.957 1.00 75.06 72 GLY A C 1
ATOM 560 O O . GLY A 1 72 ? -2.472 2.807 -22.440 1.00 75.06 72 GLY A O 1
ATOM 561 N N . ILE A 1 73 ? -4.647 2.297 -22.779 1.00 79.06 73 ILE A N 1
ATOM 562 C CA . ILE A 1 73 ? -4.771 1.169 -21.830 1.00 79.06 73 ILE A CA 1
ATOM 563 C C . ILE A 1 73 ? -3.594 0.175 -21.880 1.00 79.06 73 ILE A C 1
ATOM 565 O O . ILE A 1 73 ? -3.109 -0.198 -20.810 1.00 79.06 73 ILE A O 1
ATOM 569 N N . PRO A 1 74 ? -3.078 -0.246 -23.056 1.00 85.94 74 PRO A N 1
ATOM 570 C CA . PRO A 1 74 ? -1.958 -1.183 -23.103 1.00 85.94 74 PRO A CA 1
ATOM 571 C C . PRO A 1 74 ? -0.716 -0.683 -22.357 1.00 85.94 74 PRO A C 1
ATOM 573 O O . PRO A 1 74 ? -0.073 -1.470 -21.669 1.00 85.94 74 PRO A O 1
ATOM 576 N N . ARG A 1 75 ? -0.402 0.622 -22.413 1.00 87.50 75 ARG A N 1
ATOM 577 C CA . ARG A 1 75 ? 0.730 1.183 -21.657 1.00 87.50 75 ARG A CA 1
ATOM 578 C C . ARG A 1 75 ? 0.498 1.097 -20.156 1.00 87.50 75 ARG A C 1
ATOM 580 O O . ARG A 1 75 ? 1.422 0.742 -19.439 1.00 87.50 75 ARG A O 1
ATOM 587 N N . THR A 1 76 ? -0.720 1.356 -19.681 1.00 84.75 76 THR A N 1
ATOM 588 C CA . THR A 1 76 ? -1.047 1.242 -18.251 1.00 84.75 76 THR A CA 1
ATOM 589 C C . THR A 1 76 ? -0.886 -0.188 -17.747 1.00 84.75 76 THR A C 1
ATOM 591 O O . THR A 1 76 ? -0.289 -0.402 -16.695 1.00 84.75 76 THR A O 1
ATOM 594 N N . LEU A 1 77 ? -1.370 -1.175 -18.509 1.00 87.88 77 LEU A N 1
ATOM 595 C CA . LEU A 1 77 ? -1.232 -2.591 -18.154 1.00 87.88 77 LEU A CA 1
ATOM 596 C C . LEU A 1 77 ? 0.239 -3.005 -18.074 1.00 87.88 77 LEU A C 1
ATOM 598 O O . LEU A 1 77 ? 0.660 -3.612 -17.091 1.00 87.88 77 LEU A O 1
ATOM 602 N N . ILE A 1 78 ? 1.032 -2.620 -19.075 1.00 91.44 78 ILE A N 1
ATOM 603 C CA . ILE A 1 78 ? 2.462 -2.931 -19.117 1.00 91.44 78 ILE A CA 1
ATOM 604 C C . ILE A 1 78 ? 3.222 -2.203 -18.010 1.00 91.44 78 ILE A C 1
ATOM 606 O O . ILE A 1 78 ? 4.100 -2.799 -17.397 1.00 91.44 78 ILE A O 1
ATOM 610 N N . PHE A 1 79 ? 2.870 -0.957 -17.694 1.00 91.62 79 PHE A N 1
ATOM 611 C CA . PHE A 1 79 ? 3.467 -0.227 -16.577 1.00 91.62 79 PHE A CA 1
ATOM 612 C C . PHE A 1 79 ? 3.212 -0.903 -15.235 1.00 91.62 79 PHE A C 1
ATOM 614 O O . PHE A 1 79 ? 4.132 -1.023 -14.430 1.00 91.62 79 PHE A O 1
ATOM 621 N N . LEU A 1 80 ? 1.973 -1.340 -14.989 1.00 90.56 80 LEU A N 1
ATOM 622 C CA . LEU A 1 80 ? 1.604 -2.055 -13.769 1.00 90.56 80 LEU A CA 1
ATOM 623 C C . LEU A 1 80 ? 2.379 -3.370 -13.647 1.00 90.56 80 LEU A C 1
ATOM 625 O O . LEU A 1 80 ? 3.005 -3.605 -12.614 1.00 90.56 80 LEU A O 1
ATOM 629 N N . GLY A 1 81 ? 2.396 -4.184 -14.707 1.00 94.31 81 GLY A N 1
ATOM 630 C CA . GLY A 1 81 ? 3.139 -5.446 -14.731 1.00 94.31 81 GLY A CA 1
ATOM 631 C C . GLY A 1 81 ? 4.648 -5.249 -14.560 1.00 94.31 81 GLY A C 1
ATOM 632 O O . GLY A 1 81 ? 5.276 -5.920 -13.743 1.00 94.31 81 GLY A O 1
ATOM 633 N N . LEU A 1 82 ? 5.227 -4.266 -15.256 1.00 95.62 82 LEU A N 1
ATOM 634 C CA . LEU A 1 82 ? 6.638 -3.906 -15.120 1.00 95.62 82 LEU A CA 1
ATOM 635 C C . LEU A 1 82 ? 6.954 -3.411 -13.707 1.00 95.62 82 LEU A C 1
ATOM 637 O O . LEU A 1 82 ? 7.961 -3.812 -13.136 1.00 95.62 82 LEU A O 1
ATOM 641 N N . SER A 1 83 ? 6.098 -2.568 -13.128 1.00 94.12 83 SER A N 1
ATOM 642 C CA . SER A 1 83 ? 6.289 -2.067 -11.767 1.00 94.12 83 SER A CA 1
ATOM 643 C C . SER A 1 83 ? 6.285 -3.216 -10.764 1.00 94.12 83 SER A C 1
ATOM 645 O O . SER A 1 83 ? 7.159 -3.269 -9.910 1.00 94.12 83 SER A O 1
ATOM 647 N N . ARG A 1 84 ? 5.353 -4.172 -10.865 1.00 94.56 84 ARG A N 1
ATOM 648 C CA . ARG A 1 84 ? 5.359 -5.375 -10.011 1.00 94.56 84 ARG A CA 1
ATOM 649 C C . ARG A 1 84 ? 6.683 -6.115 -10.101 1.00 94.56 84 ARG A C 1
ATOM 651 O O . ARG A 1 84 ? 7.331 -6.321 -9.082 1.00 94.56 84 ARG A O 1
ATOM 658 N N . TYR A 1 85 ? 7.117 -6.408 -11.325 1.00 96.75 85 TYR A N 1
ATOM 659 C CA . TYR A 1 85 ? 8.365 -7.119 -11.558 1.00 96.75 85 TYR A CA 1
ATOM 660 C C . TYR A 1 85 ? 9.582 -6.373 -10.992 1.00 96.75 85 TYR A C 1
ATOM 662 O O . TYR A 1 85 ? 10.395 -6.957 -10.281 1.00 96.75 85 TYR A O 1
ATOM 670 N N . LEU A 1 86 ? 9.684 -5.067 -11.242 1.00 96.50 86 LEU A N 1
ATOM 671 C CA . LEU A 1 86 ? 10.781 -4.242 -10.741 1.00 96.50 86 LEU A CA 1
ATOM 672 C C . LEU A 1 86 ? 10.812 -4.175 -9.211 1.00 96.50 86 LEU A C 1
ATOM 674 O O . LEU A 1 86 ? 11.891 -4.269 -8.632 1.00 96.50 86 LEU A O 1
ATOM 678 N N . PHE A 1 87 ? 9.658 -4.036 -8.553 1.00 95.00 87 PHE A N 1
ATOM 679 C CA . PHE A 1 87 ? 9.579 -4.011 -7.090 1.00 95.00 87 PHE A CA 1
ATOM 680 C C . PHE A 1 87 ? 9.876 -5.380 -6.461 1.00 95.00 87 PHE A C 1
ATOM 682 O O . PHE A 1 87 ? 10.546 -5.426 -5.430 1.00 95.00 87 PHE A O 1
ATOM 689 N N . ASP A 1 88 ? 9.467 -6.483 -7.093 1.00 94.00 88 ASP A N 1
ATOM 690 C CA . ASP A 1 88 ? 9.836 -7.837 -6.660 1.00 94.00 88 ASP A CA 1
ATOM 691 C C . ASP A 1 88 ? 11.353 -8.052 -6.717 1.00 94.00 88 ASP A C 1
ATOM 693 O O . ASP A 1 88 ? 11.957 -8.546 -5.762 1.00 94.00 88 ASP A O 1
ATOM 697 N N . VAL A 1 89 ? 11.995 -7.625 -7.809 1.00 95.00 89 VAL A N 1
ATOM 698 C CA . VAL A 1 89 ? 13.455 -7.697 -7.946 1.00 95.00 89 VAL A CA 1
ATOM 699 C C . VAL A 1 89 ? 14.141 -6.740 -6.965 1.00 95.00 89 VAL A C 1
ATOM 701 O O . VAL A 1 89 ? 15.105 -7.135 -6.309 1.00 95.00 89 VAL A O 1
ATOM 704 N N . ALA A 1 90 ? 13.642 -5.511 -6.798 1.00 94.06 90 ALA A N 1
ATOM 705 C CA . ALA A 1 90 ? 14.198 -4.527 -5.864 1.00 94.06 90 ALA A CA 1
ATOM 706 C C . ALA A 1 90 ? 14.201 -5.041 -4.418 1.00 94.06 90 ALA A C 1
ATOM 708 O O . ALA A 1 90 ? 15.187 -4.863 -3.702 1.00 94.06 90 ALA A O 1
ATOM 709 N N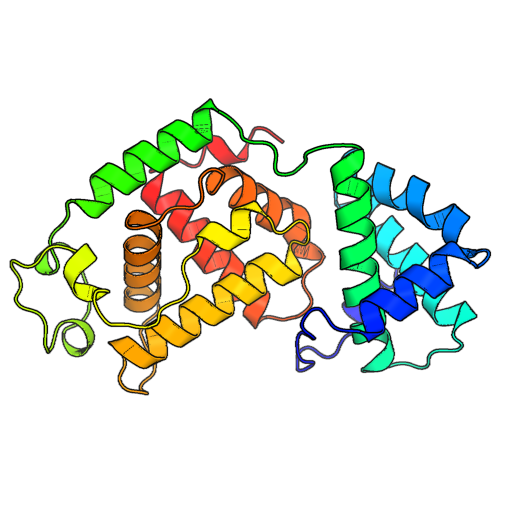 . TYR A 1 91 ? 13.147 -5.762 -4.026 1.00 90.75 91 TYR A N 1
ATOM 710 C CA . TYR A 1 91 ? 13.022 -6.367 -2.701 1.00 90.75 91 TYR A CA 1
ATOM 711 C C . TYR A 1 91 ? 14.128 -7.390 -2.381 1.00 90.75 91 TYR A C 1
ATOM 713 O O . TYR A 1 91 ? 14.420 -7.660 -1.214 1.00 90.75 91 TYR A O 1
ATOM 721 N N . SER A 1 92 ? 14.764 -7.966 -3.408 1.00 89.88 92 SER A N 1
ATOM 722 C CA . SER A 1 92 ? 15.909 -8.867 -3.237 1.00 89.88 92 SER A CA 1
ATOM 723 C C . SER A 1 92 ? 17.219 -8.138 -2.905 1.00 89.88 92 SER A C 1
ATOM 725 O O . SER A 1 92 ? 18.106 -8.745 -2.301 1.00 89.88 92 SER A O 1
ATOM 727 N N . TYR A 1 93 ? 17.338 -6.853 -3.263 1.00 87.38 93 TYR A N 1
ATOM 728 C CA . TYR A 1 93 ? 18.515 -6.023 -2.985 1.00 87.38 93 TYR A CA 1
ATOM 729 C C . TYR A 1 93 ? 18.421 -5.332 -1.633 1.00 87.38 93 TYR A C 1
ATOM 731 O O . TYR A 1 93 ? 19.382 -5.351 -0.866 1.00 87.38 93 TYR A O 1
ATOM 739 N N . ASP A 1 94 ? 17.261 -4.752 -1.345 1.00 83.00 94 ASP A N 1
ATOM 740 C CA . ASP A 1 94 ? 16.959 -4.192 -0.043 1.00 83.00 94 ASP A CA 1
ATOM 741 C C . ASP A 1 94 ? 15.541 -4.565 0.363 1.00 83.00 94 ASP A C 1
ATOM 743 O O . ASP A 1 94 ? 14.581 -4.458 -0.406 1.00 83.00 94 ASP A O 1
ATOM 747 N N . LYS A 1 95 ? 15.400 -4.966 1.624 1.00 75.75 95 LYS A N 1
ATOM 748 C CA . LYS A 1 95 ? 14.092 -5.172 2.224 1.00 75.75 95 LYS A CA 1
ATOM 749 C C . LYS A 1 95 ? 13.561 -3.795 2.587 1.00 75.75 95 LYS A C 1
ATOM 751 O O . LYS A 1 95 ? 13.502 -3.437 3.754 1.00 75.75 95 LYS A O 1
ATOM 756 N N . ILE A 1 96 ? 13.135 -3.034 1.590 1.00 68.38 96 ILE A N 1
ATOM 757 C CA . ILE A 1 96 ? 12.607 -1.677 1.766 1.00 68.38 96 ILE A CA 1
ATOM 758 C C . ILE A 1 96 ? 11.306 -1.655 2.603 1.00 68.38 96 ILE A C 1
ATOM 760 O O . ILE A 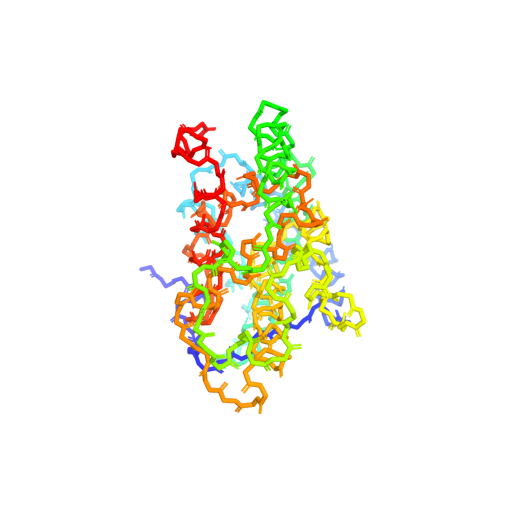1 96 ? 10.937 -0.635 3.176 1.00 68.38 96 ILE A O 1
ATOM 764 N N . LEU A 1 97 ? 10.639 -2.813 2.732 1.00 67.88 97 LEU A N 1
ATOM 765 C CA . LEU A 1 97 ? 9.532 -3.072 3.674 1.00 67.88 97 LEU A CA 1
ATOM 766 C C . LEU A 1 97 ? 9.994 -3.796 4.944 1.00 67.88 97 LEU A C 1
ATOM 768 O O . LEU A 1 97 ? 9.201 -4.493 5.589 1.00 67.88 97 LEU A O 1
ATOM 772 N N . SER A 1 98 ? 11.289 -3.738 5.254 1.00 65.50 98 SER A N 1
ATOM 773 C CA . SER A 1 98 ? 11.854 -4.463 6.381 1.00 65.50 98 SER A CA 1
ATOM 774 C C . SER A 1 98 ? 11.169 -4.034 7.661 1.00 65.50 98 SER A C 1
ATOM 776 O O . SER A 1 98 ? 10.824 -2.876 7.895 1.00 65.50 98 SER A O 1
ATOM 778 N N . TYR A 1 99 ? 10.939 -5.050 8.479 1.00 66.00 99 TYR A N 1
ATOM 779 C CA . TYR A 1 99 ? 10.368 -4.914 9.794 1.00 66.00 99 TYR A CA 1
ATOM 780 C C . TYR A 1 99 ? 11.282 -4.045 10.656 1.00 66.00 99 TYR A C 1
ATOM 782 O O . TYR A 1 99 ? 12.315 -4.495 11.158 1.00 66.00 99 TYR A O 1
ATOM 790 N N . ASP A 1 100 ? 10.872 -2.799 10.845 1.00 79.94 100 ASP A N 1
ATOM 791 C CA . ASP A 1 100 ? 11.422 -1.950 11.880 1.00 79.94 100 ASP A CA 1
ATOM 792 C C . ASP A 1 100 ? 10.904 -2.443 13.222 1.00 79.94 100 ASP A C 1
ATOM 794 O O . ASP A 1 100 ? 9.742 -2.223 13.581 1.00 79.94 100 ASP A O 1
ATOM 798 N N . LYS A 1 101 ? 11.753 -3.179 13.938 1.00 83.94 101 LYS A N 1
ATOM 799 C CA . LYS A 1 101 ? 11.338 -3.886 15.146 1.00 83.94 101 LYS A CA 1
ATOM 800 C C . LYS A 1 101 ? 10.746 -2.966 16.200 1.00 83.94 101 LYS A C 1
ATOM 802 O O . LYS A 1 101 ? 9.807 -3.380 16.874 1.00 83.94 101 LYS A O 1
ATOM 807 N N . GLN A 1 102 ? 11.278 -1.757 16.333 1.00 90.25 102 GLN A N 1
ATOM 808 C CA . GLN A 1 102 ? 10.810 -0.809 17.329 1.00 90.25 102 GLN A CA 1
ATOM 809 C C . GLN A 1 102 ? 9.427 -0.282 16.952 1.00 90.25 102 GLN A C 1
ATOM 811 O O . GLN A 1 102 ? 8.474 -0.459 17.711 1.00 90.25 102 GLN A O 1
ATOM 816 N N . TRP A 1 103 ? 9.297 0.325 15.770 1.00 90.31 103 TRP A N 1
ATOM 817 C CA . TRP A 1 103 ? 8.038 0.955 15.369 1.00 90.31 103 TRP A CA 1
ATOM 818 C C . TRP A 1 103 ? 6.920 -0.056 15.144 1.00 90.31 103 TRP A C 1
ATOM 820 O O . TRP A 1 103 ? 5.766 0.212 15.472 1.00 90.31 103 TRP A O 1
ATOM 830 N N . SER A 1 104 ? 7.262 -1.247 14.663 1.00 89.62 104 SER A N 1
ATOM 831 C CA . SER A 1 104 ? 6.297 -2.326 14.485 1.00 89.62 104 SER A CA 1
ATOM 832 C C . SER A 1 104 ? 5.786 -2.868 15.820 1.00 89.62 104 SER A C 1
ATOM 834 O O . SER A 1 104 ? 4.589 -3.099 15.960 1.00 89.62 104 SER A O 1
ATOM 836 N N . GLN A 1 105 ? 6.654 -3.020 16.828 1.00 92.50 105 GLN A N 1
ATOM 837 C CA . GLN A 1 105 ? 6.216 -3.422 18.165 1.00 92.50 105 GLN A CA 1
ATOM 838 C C . GLN A 1 105 ? 5.281 -2.372 18.780 1.00 92.50 105 GLN A C 1
ATOM 840 O O . GLN A 1 105 ? 4.205 -2.725 19.258 1.00 92.50 105 GLN A O 1
ATOM 845 N N . ILE A 1 106 ? 5.652 -1.089 18.710 1.00 94.25 106 ILE A N 1
ATOM 846 C CA . ILE A 1 106 ? 4.816 0.015 19.204 1.00 94.25 106 ILE A CA 1
ATOM 847 C C . ILE A 1 106 ? 3.451 0.002 18.507 1.00 94.25 106 ILE A C 1
ATOM 849 O O . ILE A 1 106 ? 2.416 0.092 19.165 1.00 94.25 106 ILE A O 1
ATOM 853 N N . PHE A 1 107 ? 3.434 -0.163 17.183 1.00 95.06 107 PHE A N 1
ATOM 854 C CA . PHE A 1 107 ? 2.199 -0.235 16.409 1.00 95.06 107 PHE A CA 1
ATOM 855 C C . PHE A 1 107 ? 1.289 -1.385 16.859 1.00 95.06 107 PHE A C 1
ATOM 857 O O . PHE A 1 107 ? 0.086 -1.191 17.041 1.00 95.06 107 PHE A O 1
ATOM 864 N N . GLN A 1 108 ? 1.857 -2.570 17.084 1.00 95.50 108 GLN A N 1
ATOM 865 C CA . GLN A 1 108 ? 1.119 -3.744 17.549 1.00 95.50 108 GLN A CA 1
ATOM 866 C C . GLN A 1 108 ? 0.540 -3.537 18.956 1.00 95.50 108 GLN A C 1
ATOM 868 O O . GLN A 1 108 ? -0.640 -3.808 19.172 1.00 95.50 108 GLN A O 1
ATOM 873 N N . GLU A 1 109 ? 1.320 -2.984 19.889 1.00 95.94 109 GLU A N 1
ATOM 874 C CA . GLU A 1 109 ? 0.858 -2.653 21.245 1.00 95.94 109 GLU A CA 1
ATOM 875 C C . GLU A 1 109 ? -0.297 -1.638 21.215 1.00 95.94 109 GLU A C 1
ATOM 877 O O . GLU A 1 109 ? -1.300 -1.800 21.918 1.00 95.94 109 GLU A O 1
ATOM 882 N N . LYS A 1 110 ? -0.203 -0.621 20.349 1.00 96.81 110 LYS A N 1
ATOM 883 C CA . LYS A 1 110 ? -1.260 0.379 20.153 1.00 96.81 110 LYS A CA 1
ATOM 884 C C . LYS A 1 110 ? -2.519 -0.196 19.521 1.00 96.81 110 LYS A C 1
ATOM 886 O O . LYS A 1 110 ? -3.625 0.138 19.948 1.00 96.81 110 LYS A O 1
ATOM 891 N N . CYS A 1 111 ? -2.374 -1.096 18.554 1.00 96.81 111 CYS A N 1
ATOM 892 C CA . CYS A 1 111 ? -3.501 -1.835 17.998 1.00 96.81 111 CYS A CA 1
ATOM 893 C C . CYS A 1 111 ? -4.178 -2.700 19.064 1.00 96.81 111 CYS A C 1
ATOM 895 O O . CYS A 1 111 ? -5.402 -2.680 19.181 1.00 96.81 111 CYS A O 1
ATOM 897 N N . GLU A 1 112 ? -3.402 -3.403 19.891 1.00 96.12 112 GLU A N 1
ATOM 898 C CA . GLU A 1 112 ? -3.943 -4.214 20.978 1.00 96.12 112 GLU A CA 1
ATOM 899 C C . GLU A 1 112 ? -4.718 -3.353 21.990 1.00 96.12 112 GLU A C 1
ATOM 901 O O . GLU A 1 112 ? -5.825 -3.717 22.394 1.00 96.12 112 GLU A O 1
ATOM 906 N N . GLU A 1 113 ? -4.177 -2.192 22.372 1.00 95.31 113 GLU A N 1
ATOM 907 C CA . GLU A 1 113 ? -4.848 -1.210 23.230 1.00 95.31 113 GLU A CA 1
ATOM 908 C C . GLU A 1 113 ? -6.173 -0.735 22.612 1.00 95.31 113 GLU A C 1
ATOM 910 O O . GLU A 1 113 ? -7.222 -0.804 23.260 1.00 95.31 113 GLU A O 1
ATOM 915 N N . TYR A 1 114 ? -6.154 -0.324 21.342 1.00 95.62 114 TYR A N 1
ATOM 916 C CA . TYR A 1 114 ? -7.341 0.149 20.629 1.00 95.62 114 TYR A CA 1
ATOM 917 C C . TYR A 1 114 ? -8.407 -0.948 20.483 1.00 95.62 114 TYR A C 1
ATOM 919 O O . TYR A 1 114 ? -9.599 -0.694 20.659 1.00 95.62 114 TYR A O 1
ATOM 927 N N . SER A 1 115 ? -7.991 -2.197 20.249 1.00 94.69 115 SER A N 1
ATOM 928 C CA . SER A 1 115 ? -8.893 -3.340 20.055 1.00 94.69 115 SER A CA 1
ATOM 929 C C . SER A 1 115 ? -9.771 -3.657 21.277 1.00 94.69 115 SER A C 1
ATOM 931 O O . SER A 1 115 ? -10.828 -4.284 21.149 1.00 94.69 115 SER A O 1
ATOM 933 N N . LYS A 1 116 ? -9.354 -3.201 22.469 1.00 94.00 116 LYS A N 1
ATOM 934 C CA . LYS A 1 116 ? -10.065 -3.383 23.745 1.00 94.00 116 LYS A CA 1
ATOM 935 C C . LYS A 1 116 ? -11.239 -2.410 23.921 1.00 94.00 116 LYS A C 1
ATOM 937 O O . LYS A 1 116 ? -12.025 -2.585 24.857 1.00 94.00 116 LYS A O 1
ATOM 942 N N . GLN A 1 117 ? -11.383 -1.411 23.046 1.00 93.69 117 GLN A N 1
ATOM 943 C CA . GLN A 1 117 ? -12.502 -0.468 23.079 1.00 93.69 117 GLN A CA 1
ATOM 944 C C . GLN A 1 117 ? -13.850 -1.155 22.811 1.00 93.69 117 GLN A C 1
ATOM 946 O O . GLN A 1 117 ? -13.948 -2.219 22.185 1.00 93.69 117 GLN A O 1
ATOM 951 N N . ARG A 1 118 ? -14.929 -0.537 23.300 1.00 93.00 118 ARG A N 1
ATOM 952 C CA . ARG A 1 118 ? -16.302 -0.966 23.014 1.00 93.00 118 ARG A CA 1
ATOM 953 C C . ARG A 1 118 ? -16.873 -0.160 21.860 1.00 93.00 118 ARG A C 1
ATOM 955 O O . ARG A 1 118 ? -16.450 0.961 21.605 1.00 93.00 118 ARG A O 1
ATOM 962 N N . VAL A 1 119 ? -17.916 -0.690 21.224 1.00 89.31 119 VAL A N 1
ATOM 963 C CA . VAL A 1 119 ? -18.597 -0.016 20.101 1.00 89.31 119 VAL A CA 1
ATOM 964 C C . VAL A 1 119 ? -19.017 1.414 20.444 1.00 89.31 119 VAL A C 1
ATOM 966 O O . VAL A 1 119 ? -18.852 2.310 19.629 1.00 89.31 119 VAL A O 1
ATOM 969 N N . ARG A 1 120 ? -19.527 1.642 21.660 1.00 89.12 120 ARG A N 1
ATOM 970 C CA . ARG A 1 120 ? -19.949 2.977 22.117 1.00 89.12 120 ARG A CA 1
ATOM 971 C C . ARG A 1 120 ? -18.811 3.993 22.247 1.00 89.12 120 ARG A C 1
ATOM 973 O O . ARG A 1 120 ? -19.087 5.184 22.319 1.00 89.12 120 ARG A O 1
ATOM 980 N N . ASP A 1 121 ? -17.579 3.509 22.399 1.00 91.56 121 ASP A N 1
ATOM 981 C CA . ASP A 1 121 ? -16.401 4.355 22.580 1.00 91.56 121 ASP A CA 1
ATOM 982 C C . ASP A 1 121 ? -15.903 4.853 21.206 1.00 91.56 121 ASP A C 1
ATOM 984 O O . ASP A 1 121 ? -15.248 5.891 21.113 1.00 91.56 121 ASP A O 1
ATOM 988 N N . LEU A 1 122 ? -16.306 4.169 20.126 1.00 88.06 122 LEU A N 1
ATOM 989 C CA . LEU A 1 122 ? -16.142 4.637 18.757 1.00 88.06 122 LEU A CA 1
ATOM 990 C C . LEU A 1 122 ? -17.155 5.754 18.497 1.00 88.06 122 LEU A C 1
ATOM 992 O O . LEU A 1 122 ? -18.364 5.567 18.647 1.00 88.06 122 LEU A O 1
ATOM 996 N N . LYS A 1 123 ? -16.678 6.918 18.060 1.00 88.94 123 LYS A N 1
ATOM 997 C CA . LYS A 1 123 ? -17.514 8.084 17.726 1.00 88.94 123 LYS A CA 1
ATOM 998 C C . LYS A 1 123 ? -18.222 7.922 16.370 1.00 88.94 123 LYS A C 1
ATOM 1000 O O . LYS A 1 123 ? -18.211 8.836 15.555 1.00 88.94 123 LYS A O 1
ATOM 1005 N N . LEU A 1 124 ? -18.799 6.748 16.123 1.00 91.06 124 LEU A N 1
ATOM 1006 C CA . LEU A 1 124 ? -19.496 6.416 14.885 1.00 91.06 124 LEU A CA 1
ATOM 1007 C C . LEU A 1 124 ? -20.873 7.078 14.832 1.00 91.06 124 LEU A C 1
ATOM 1009 O O . LEU A 1 124 ? -21.552 7.247 15.852 1.00 91.06 124 LEU A O 1
ATOM 1013 N N . SER A 1 125 ? -21.304 7.423 13.624 1.00 91.19 125 SER A N 1
ATOM 1014 C CA . SER A 1 125 ? -22.632 7.967 13.378 1.00 91.19 125 SER A CA 1
ATOM 1015 C C . SER A 1 125 ? -23.736 6.967 13.733 1.00 91.19 125 SER A C 1
ATOM 1017 O O . SER A 1 125 ? -23.544 5.745 13.744 1.00 91.19 125 SER A O 1
ATOM 1019 N N . LYS A 1 126 ? -24.934 7.499 14.016 1.00 87.69 126 LYS A N 1
ATOM 1020 C CA . LYS A 1 126 ? -26.109 6.692 14.383 1.00 87.69 126 LYS A CA 1
ATOM 1021 C C . LYS A 1 126 ? -26.426 5.629 13.333 1.00 87.69 126 LYS A C 1
ATOM 1023 O O . LYS A 1 126 ? -26.722 4.504 13.709 1.00 87.69 126 LYS A O 1
ATOM 1028 N N . ASP A 1 127 ? -26.284 5.971 12.058 1.00 85.69 127 ASP A N 1
ATOM 1029 C CA . ASP A 1 127 ? -26.580 5.089 10.927 1.00 85.69 127 ASP A CA 1
ATOM 1030 C C . ASP A 1 127 ? -25.689 3.835 10.905 1.00 85.69 127 ASP A C 1
ATOM 1032 O O . ASP A 1 127 ? -26.134 2.765 10.491 1.00 85.69 127 ASP A O 1
ATOM 1036 N N . VAL A 1 128 ? -24.445 3.948 11.384 1.00 87.00 128 VAL A N 1
ATOM 1037 C CA . VAL A 1 128 ? -23.481 2.837 11.446 1.00 87.00 128 VAL A CA 1
ATOM 1038 C C . VAL A 1 128 ? -23.709 1.965 12.683 1.00 87.00 128 VAL A C 1
ATOM 1040 O O . VAL A 1 128 ? -23.606 0.738 12.613 1.00 87.00 128 VAL A O 1
ATOM 1043 N N . ILE A 1 129 ? -24.017 2.584 13.827 1.00 87.44 129 ILE A N 1
ATOM 1044 C CA . ILE A 1 129 ? -24.232 1.864 15.095 1.00 87.44 129 ILE A CA 1
ATOM 1045 C C . ILE A 1 129 ? -25.641 1.271 15.217 1.00 87.44 129 ILE A C 1
ATOM 1047 O O . ILE A 1 129 ? -25.873 0.445 16.101 1.00 87.44 129 ILE A O 1
ATOM 1051 N N . GLU A 1 130 ? -26.578 1.670 14.351 1.00 80.31 130 GLU A N 1
ATOM 1052 C CA . GLU A 1 130 ? -27.956 1.177 14.307 1.00 80.31 130 GLU A CA 1
ATOM 1053 C C . GLU A 1 130 ? -27.985 -0.325 13.963 1.00 80.31 130 GLU A C 1
ATOM 1055 O O . GLU A 1 130 ? -28.019 -0.750 12.804 1.00 80.31 130 GLU A O 1
ATOM 1060 N N . GLY A 1 131 ? -27.935 -1.151 15.011 1.00 77.56 131 GLY A N 1
ATOM 1061 C CA . GLY A 1 131 ? -27.846 -2.612 14.926 1.00 77.56 131 GLY A CA 1
ATOM 1062 C C . GLY A 1 131 ? -26.812 -3.236 15.866 1.00 77.56 131 GLY A C 1
ATOM 1063 O O . GLY A 1 131 ? -26.786 -4.458 16.005 1.00 77.56 131 GLY A O 1
ATOM 1064 N N . TYR A 1 132 ? -25.992 -2.427 16.542 1.00 84.44 132 TYR A N 1
ATOM 1065 C CA . TYR A 1 132 ? -24.990 -2.891 17.499 1.00 84.44 132 TYR A CA 1
ATOM 1066 C C . TYR A 1 132 ? -25.370 -2.551 18.937 1.00 84.44 132 TYR A C 1
ATOM 1068 O O . TYR A 1 132 ? -25.699 -1.413 19.269 1.00 84.44 132 TYR A O 1
ATOM 1076 N N . THR A 1 133 ? -25.262 -3.537 19.828 1.00 85.19 133 THR A N 1
ATOM 1077 C CA . THR A 1 133 ? -25.414 -3.301 21.266 1.00 85.19 133 THR A CA 1
ATOM 1078 C C . THR A 1 133 ? -24.201 -2.504 21.779 1.00 85.19 133 THR A C 1
ATOM 1080 O O . THR A 1 133 ? -23.075 -2.988 21.648 1.00 85.19 133 THR A O 1
ATOM 1083 N N . PRO A 1 134 ? -24.383 -1.330 22.421 1.00 78.75 134 PRO A N 1
ATOM 1084 C CA . PRO A 1 134 ? -23.287 -0.420 22.796 1.00 78.75 134 PRO A CA 1
ATOM 1085 C C . PRO A 1 134 ? -22.167 -1.034 23.654 1.00 78.75 134 PRO A C 1
ATOM 1087 O O . PRO A 1 134 ? -21.033 -0.560 23.644 1.00 78.75 134 PRO A O 1
ATOM 1090 N N . GLY A 1 135 ? -22.480 -2.074 24.432 1.00 83.94 135 GLY A N 1
ATOM 1091 C CA . GLY A 1 135 ? -21.523 -2.764 25.300 1.00 83.94 135 GLY A CA 1
ATOM 1092 C C . GLY A 1 135 ? -20.660 -3.824 24.610 1.00 83.94 135 GLY A C 1
ATOM 1093 O O . GLY A 1 135 ? -19.814 -4.408 25.283 1.00 83.94 135 GLY A O 1
ATOM 1094 N N . LEU A 1 136 ? -20.878 -4.102 23.320 1.00 88.75 136 LEU A N 1
ATOM 1095 C CA . LEU A 1 136 ? -20.117 -5.114 22.588 1.00 88.75 136 LEU A CA 1
ATOM 1096 C C . LEU A 1 136 ? -18.658 -4.696 22.398 1.00 88.75 136 LEU A C 1
ATOM 1098 O O . LEU A 1 136 ? -18.335 -3.509 22.316 1.00 88.75 136 LEU A O 1
ATOM 1102 N N . SER A 1 137 ? -17.784 -5.699 22.305 1.00 91.00 137 SER A N 1
ATOM 1103 C CA . SER A 1 137 ? -16.395 -5.488 21.906 1.00 91.00 137 SER A CA 1
ATOM 1104 C C . SER A 1 137 ? -16.318 -5.005 20.462 1.00 91.00 137 SER A C 1
ATOM 1106 O O . SER A 1 137 ? -17.149 -5.381 19.629 1.00 91.00 137 SER A O 1
ATOM 1108 N N . LEU A 1 138 ? -15.265 -4.254 20.151 1.00 91.19 138 LEU A N 1
ATOM 1109 C CA . LEU A 1 138 ? -14.927 -3.858 18.788 1.00 91.19 138 LEU A CA 1
ATOM 1110 C C . LEU A 1 138 ? -14.930 -5.042 17.811 1.00 91.19 138 LEU A C 1
ATOM 1112 O O . LEU A 1 138 ? -15.600 -5.015 16.781 1.00 91.19 138 LEU A O 1
ATOM 1116 N N . SER A 1 139 ? -14.260 -6.134 18.188 1.00 90.12 139 SER A N 1
ATOM 1117 C CA . SER A 1 139 ? -14.166 -7.365 17.393 1.00 90.12 139 SER A CA 1
ATOM 1118 C C . SER A 1 139 ? -15.526 -7.963 17.018 1.00 90.12 139 SER A C 1
ATOM 1120 O O . SER A 1 139 ? -15.682 -8.546 15.942 1.00 90.12 139 SER A O 1
ATOM 1122 N N . SER A 1 140 ? -16.547 -7.774 17.858 1.00 90.25 140 SER A N 1
ATOM 1123 C CA . SER A 1 140 ? -17.898 -8.270 17.589 1.00 90.25 140 SER A CA 1
ATOM 1124 C C . SER A 1 140 ? -18.574 -7.541 16.422 1.00 90.25 140 SER A C 1
ATOM 1126 O O . SER A 1 140 ? -19.433 -8.133 15.774 1.00 90.25 140 SER A O 1
ATOM 1128 N N . MET A 1 141 ? -18.175 -6.302 16.100 1.00 90.56 141 MET A N 1
ATOM 1129 C CA . MET A 1 141 ? -18.723 -5.548 14.958 1.00 90.56 141 MET A CA 1
ATOM 1130 C C . MET A 1 141 ? -18.349 -6.146 13.601 1.00 90.56 141 MET A C 1
ATOM 1132 O O . MET A 1 141 ? -19.055 -5.928 12.611 1.00 90.56 141 MET A O 1
ATOM 1136 N N . PHE A 1 142 ? -17.239 -6.883 13.561 1.00 91.69 142 PHE A N 1
ATOM 1137 C CA . PHE A 1 142 ? -16.662 -7.473 12.354 1.00 91.69 142 PHE A CA 1
ATOM 1138 C C . PHE A 1 142 ? -16.944 -8.975 12.249 1.00 91.69 142 PHE A C 1
ATOM 1140 O O . PHE A 1 142 ? -16.824 -9.562 11.174 1.00 91.69 142 PHE A O 1
ATOM 1147 N N . LYS A 1 143 ? -17.380 -9.609 13.344 1.00 88.38 143 LYS A N 1
ATOM 1148 C CA . LYS A 1 143 ? -17.696 -11.037 13.375 1.00 88.38 143 LYS A CA 1
ATOM 1149 C C . LYS A 1 143 ? -18.794 -11.380 12.362 1.00 88.38 143 LYS A C 1
ATOM 1151 O O . LYS A 1 143 ? -19.870 -10.791 12.365 1.00 88.38 143 LYS A O 1
ATOM 1156 N N . GLY A 1 144 ? -18.520 -12.364 11.506 1.00 84.56 144 GLY A N 1
ATOM 1157 C CA . GLY A 1 144 ? -19.455 -12.829 10.475 1.00 84.56 144 GLY A CA 1
ATOM 1158 C C . GLY A 1 144 ? -19.516 -11.953 9.219 1.00 84.56 144 GLY A C 1
ATOM 1159 O O . GLY A 1 144 ? -20.167 -12.346 8.253 1.00 84.56 144 GLY A O 1
ATOM 1160 N N . LYS A 1 145 ? -18.813 -10.813 9.186 1.00 87.00 145 LYS A N 1
ATOM 1161 C CA . LYS A 1 145 ? -18.641 -10.019 7.967 1.00 87.00 145 LYS A CA 1
ATOM 1162 C C . LYS A 1 145 ? -17.440 -10.535 7.192 1.00 87.00 145 LYS A C 1
ATOM 1164 O O . LYS A 1 145 ? -16.395 -10.815 7.771 1.00 87.00 145 LYS A O 1
ATOM 1169 N N . ARG A 1 146 ? -17.575 -10.643 5.873 1.00 87.81 146 ARG A N 1
ATOM 1170 C CA . ARG A 1 146 ? -16.460 -11.017 4.995 1.00 87.81 146 ARG A CA 1
ATOM 1171 C C . ARG A 1 146 ? -15.713 -9.753 4.588 1.00 87.81 146 ARG A C 1
ATOM 1173 O O . ARG A 1 146 ? -15.850 -9.309 3.453 1.00 87.81 146 ARG A O 1
ATOM 1180 N N . ILE A 1 147 ? -15.028 -9.148 5.557 1.00 92.06 147 ILE A N 1
ATOM 1181 C CA . ILE A 1 147 ? -14.105 -8.038 5.312 1.00 92.06 147 ILE A CA 1
ATOM 1182 C C . ILE A 1 147 ? -12.701 -8.618 5.256 1.00 92.06 147 ILE A C 1
ATOM 1184 O O . ILE A 1 147 ? -12.276 -9.315 6.179 1.00 92.06 147 ILE A O 1
ATOM 1188 N N . ASN A 1 148 ? -12.005 -8.353 4.161 1.00 93.88 148 ASN A N 1
ATOM 1189 C CA . ASN A 1 148 ? -10.650 -8.812 3.925 1.00 93.88 148 ASN A CA 1
ATOM 1190 C C . ASN A 1 148 ? -9.721 -8.313 5.038 1.00 93.88 148 ASN A C 1
ATOM 1192 O O . ASN A 1 148 ? -9.737 -7.137 5.401 1.00 93.88 148 ASN A O 1
ATOM 1196 N N . SER A 1 149 ? -8.906 -9.215 5.581 1.00 94.44 149 SER A N 1
ATOM 1197 C CA . SER A 1 149 ? -7.860 -8.860 6.546 1.00 94.44 149 SER A CA 1
ATOM 1198 C C . SER A 1 149 ? -6.808 -7.964 5.891 1.00 94.44 149 SER A C 1
ATOM 1200 O O . SER A 1 149 ? -6.571 -8.096 4.695 1.00 94.44 149 SER A O 1
ATOM 1202 N N . LEU A 1 150 ? -6.154 -7.090 6.659 1.00 96.06 150 LEU A N 1
ATOM 1203 C CA . LEU A 1 150 ? -5.015 -6.295 6.185 1.00 96.06 150 LEU A CA 1
ATOM 1204 C C . LEU A 1 150 ? -3.679 -7.057 6.236 1.00 96.06 150 LEU A C 1
ATOM 1206 O O . LEU A 1 150 ? -2.704 -6.580 5.667 1.00 96.06 150 LEU A O 1
ATOM 1210 N N . LEU A 1 151 ? -3.638 -8.254 6.837 1.00 94.44 151 LEU A N 1
ATOM 1211 C CA . LEU A 1 151 ? -2.433 -9.093 6.924 1.00 94.44 151 LEU A CA 1
ATOM 1212 C C . LEU A 1 151 ? -1.745 -9.366 5.570 1.00 94.44 151 LEU A C 1
ATOM 1214 O O . LEU A 1 151 ? -0.519 -9.359 5.534 1.00 94.44 151 LEU A O 1
ATOM 1218 N N . PRO A 1 152 ? -2.452 -9.557 4.434 1.00 94.81 152 PRO A N 1
ATOM 1219 C CA . PRO A 1 152 ? -1.787 -9.780 3.150 1.00 94.81 152 PRO A CA 1
ATOM 1220 C C . PRO A 1 152 ? -0.866 -8.643 2.694 1.00 94.81 152 PRO A C 1
ATOM 1222 O O . PRO A 1 152 ? 0.016 -8.895 1.878 1.00 94.81 152 PRO A O 1
ATOM 1225 N N . LEU A 1 153 ? -1.028 -7.424 3.227 1.00 94.19 153 LEU A N 1
ATOM 1226 C CA . LEU A 1 153 ? -0.126 -6.307 2.935 1.00 94.19 153 LEU A CA 1
ATOM 1227 C C . LEU A 1 153 ? 1.329 -6.608 3.330 1.00 94.19 153 LEU A C 1
ATOM 1229 O O . LEU A 1 153 ? 2.237 -6.067 2.709 1.00 94.19 153 LEU A O 1
ATOM 1233 N N . GLU A 1 154 ? 1.556 -7.494 4.306 1.00 91.75 154 GLU A N 1
ATOM 1234 C CA . GLU A 1 154 ? 2.895 -7.908 4.758 1.00 91.75 154 GLU A CA 1
ATOM 1235 C C . GLU A 1 154 ? 3.720 -8.594 3.659 1.00 91.75 154 GLU A C 1
ATOM 1237 O O . GLU A 1 154 ? 4.948 -8.594 3.716 1.00 91.75 154 GLU A O 1
ATOM 1242 N N . PHE A 1 155 ? 3.045 -9.182 2.668 1.00 90.94 155 PHE A N 1
ATOM 1243 C CA . PHE A 1 155 ? 3.660 -9.974 1.600 1.00 90.94 155 PHE A CA 1
ATOM 1244 C C . PHE A 1 155 ? 3.633 -9.272 0.243 1.00 90.94 155 PHE A C 1
ATOM 1246 O O . PHE A 1 155 ? 4.119 -9.822 -0.742 1.00 90.94 155 PHE A O 1
ATOM 1253 N N . MET A 1 156 ? 3.035 -8.084 0.169 1.00 92.56 156 MET A N 1
ATOM 1254 C CA . MET A 1 156 ? 3.035 -7.284 -1.049 1.00 92.56 156 MET A CA 1
ATOM 1255 C C . MET A 1 156 ? 4.340 -6.495 -1.129 1.00 92.56 156 MET A C 1
ATOM 1257 O O . MET A 1 156 ? 4.846 -6.030 -0.117 1.00 92.56 156 MET A O 1
ATOM 1261 N N . THR A 1 157 ? 4.876 -6.329 -2.330 1.00 92.31 157 THR A N 1
ATOM 1262 C CA . THR A 1 157 ? 6.128 -5.596 -2.610 1.00 92.31 157 THR A CA 1
ATOM 1263 C C . THR A 1 157 ? 5.867 -4.304 -3.383 1.00 92.31 157 THR A C 1
ATOM 1265 O O . THR A 1 157 ? 6.655 -3.363 -3.325 1.00 92.31 157 THR A O 1
ATOM 1268 N N . ASN A 1 158 ? 4.736 -4.242 -4.091 1.00 91.69 158 ASN A N 1
ATOM 1269 C CA . ASN A 1 158 ? 4.365 -3.135 -4.957 1.00 91.69 158 ASN A CA 1
ATOM 1270 C C . ASN A 1 158 ? 3.405 -2.152 -4.246 1.00 91.69 158 ASN A C 1
ATOM 1272 O O . ASN A 1 158 ? 2.337 -2.567 -3.782 1.00 91.69 158 ASN A O 1
ATOM 1276 N N . PRO A 1 159 ? 3.719 -0.841 -4.199 1.00 91.19 159 PRO A N 1
ATOM 1277 C CA . PRO A 1 159 ? 2.912 0.140 -3.466 1.00 91.19 159 PRO A CA 1
ATOM 1278 C C . PRO A 1 159 ? 1.523 0.377 -4.086 1.00 91.19 159 PRO A C 1
ATOM 1280 O O . PRO A 1 159 ? 0.568 0.667 -3.364 1.00 91.19 159 PRO A O 1
ATOM 1283 N N . ILE A 1 160 ? 1.373 0.215 -5.406 1.00 90.75 160 ILE A N 1
ATOM 1284 C CA . ILE A 1 160 ? 0.083 0.375 -6.095 1.00 90.75 160 ILE A CA 1
ATOM 1285 C C . ILE A 1 160 ? -0.860 -0.764 -5.695 1.00 90.75 160 ILE A C 1
ATOM 1287 O O . ILE A 1 160 ? -2.017 -0.518 -5.350 1.00 90.75 160 ILE A O 1
ATOM 1291 N N . ASP A 1 161 ? -0.358 -2.002 -5.687 1.00 92.00 161 ASP A N 1
ATOM 1292 C CA . ASP A 1 161 ? -1.130 -3.176 -5.271 1.00 92.00 161 ASP A CA 1
ATOM 1293 C C . ASP A 1 161 ? -1.560 -3.087 -3.803 1.00 92.00 161 ASP A C 1
ATOM 1295 O O . ASP A 1 161 ? -2.728 -3.337 -3.494 1.00 92.00 161 ASP A O 1
ATOM 1299 N N . MET A 1 162 ? -0.663 -2.651 -2.912 1.00 93.44 162 MET A N 1
ATOM 1300 C CA . MET A 1 162 ? -0.983 -2.444 -1.495 1.00 93.44 162 MET A CA 1
ATOM 1301 C C . MET A 1 162 ? -2.153 -1.481 -1.308 1.00 93.44 162 MET A C 1
ATOM 1303 O O . MET A 1 162 ? -3.122 -1.780 -0.609 1.00 93.44 162 MET A O 1
ATOM 1307 N N . MET A 1 163 ? -2.078 -0.306 -1.929 1.00 93.88 163 MET A N 1
ATOM 1308 C CA . MET A 1 163 ? -3.079 0.737 -1.721 1.00 93.88 163 MET A CA 1
ATOM 1309 C C . MET A 1 163 ? -4.397 0.412 -2.426 1.00 93.88 163 MET A C 1
ATOM 1311 O O . MET A 1 163 ? -5.467 0.746 -1.914 1.00 93.88 163 MET A O 1
ATOM 1315 N N . ASN A 1 164 ? -4.360 -0.325 -3.538 1.00 92.12 164 ASN A N 1
ATOM 1316 C CA . ASN A 1 164 ? -5.573 -0.877 -4.129 1.00 92.12 164 ASN A CA 1
ATOM 1317 C C . ASN A 1 164 ? -6.201 -1.983 -3.255 1.00 92.12 164 ASN A C 1
ATOM 1319 O O . ASN A 1 164 ? -7.425 -2.077 -3.142 1.00 92.12 164 ASN A O 1
ATOM 1323 N N . TYR A 1 165 ? -5.393 -2.792 -2.567 1.00 94.44 165 TYR A N 1
ATOM 1324 C CA . TYR A 1 165 ? -5.908 -3.753 -1.595 1.00 94.44 165 TYR A CA 1
ATOM 1325 C C . TYR A 1 165 ? -6.599 -3.046 -0.420 1.00 94.44 165 TYR A C 1
ATOM 1327 O O . TYR A 1 165 ? -7.727 -3.407 -0.070 1.00 94.44 165 TYR A O 1
ATOM 1335 N N . VAL A 1 166 ? -5.996 -1.980 0.121 1.00 95.88 166 VAL A N 1
ATOM 1336 C CA . VAL A 1 166 ? -6.645 -1.104 1.115 1.00 95.88 166 VAL A CA 1
ATOM 1337 C C . VAL A 1 166 ? -7.956 -0.537 0.568 1.00 95.88 166 VAL A C 1
ATOM 1339 O O . VAL A 1 166 ? -8.970 -0.571 1.266 1.00 95.88 166 VAL A O 1
ATOM 1342 N N . HIS A 1 167 ? -7.976 -0.077 -0.686 1.00 93.88 167 HIS A N 1
ATOM 1343 C CA . HIS A 1 167 ? -9.200 0.412 -1.317 1.00 93.88 167 HIS A CA 1
ATOM 1344 C C . HIS A 1 167 ? -10.325 -0.633 -1.281 1.00 93.88 167 HIS A C 1
ATOM 1346 O O . HIS A 1 167 ? -11.455 -0.327 -0.896 1.00 93.88 167 HIS A O 1
ATOM 1352 N N . SER A 1 168 ? -10.012 -1.890 -1.609 1.00 93.62 168 SER A N 1
ATOM 1353 C CA . SER A 1 168 ? -10.988 -2.983 -1.565 1.00 93.62 168 SER A CA 1
ATOM 1354 C C . SER A 1 168 ? -11.554 -3.214 -0.155 1.00 93.62 168 SER A C 1
ATOM 1356 O O . SER A 1 168 ? -12.748 -3.478 0.001 1.00 93.62 168 SER A O 1
ATOM 1358 N N . VAL A 1 169 ? -10.730 -3.047 0.887 1.00 95.50 169 VAL A N 1
ATOM 1359 C CA . VAL A 1 169 ? -11.163 -3.127 2.290 1.00 95.50 169 VAL A CA 1
ATOM 1360 C C . VAL A 1 169 ? -12.104 -1.971 2.626 1.00 95.50 169 VAL A C 1
ATOM 1362 O O . VAL A 1 169 ? -13.166 -2.201 3.204 1.00 95.50 169 VAL A O 1
ATOM 1365 N N . LEU A 1 170 ? -11.778 -0.744 2.208 1.00 94.25 170 LEU A N 1
ATOM 1366 C CA . LEU A 1 170 ? -12.639 0.431 2.393 1.00 94.25 170 LEU A CA 1
ATOM 1367 C C . LEU A 1 170 ? -14.013 0.252 1.728 1.00 94.25 170 LEU A C 1
ATOM 1369 O O . LEU A 1 170 ? -15.041 0.540 2.344 1.00 94.25 170 LEU A O 1
ATOM 1373 N N . GLN A 1 171 ? -14.057 -0.291 0.508 1.00 92.19 171 GLN A N 1
ATOM 1374 C CA . GLN A 1 171 ? -15.315 -0.599 -0.183 1.00 92.19 171 GLN A CA 1
ATOM 1375 C C . GLN A 1 171 ? -16.157 -1.644 0.563 1.00 92.19 171 GLN A C 1
ATOM 1377 O O . GLN A 1 171 ? -17.384 -1.520 0.649 1.00 92.19 171 GLN A O 1
ATOM 1382 N N . GLN A 1 172 ? -15.516 -2.668 1.130 1.00 93.25 172 GLN A N 1
ATOM 1383 C CA . GLN A 1 172 ? -16.201 -3.685 1.929 1.00 93.25 172 GLN A CA 1
ATOM 1384 C C . GLN A 1 172 ? -16.744 -3.093 3.233 1.00 93.25 172 GLN A C 1
ATOM 1386 O O . GLN A 1 172 ? -17.894 -3.363 3.581 1.00 93.25 172 GLN A O 1
ATOM 1391 N N . LEU A 1 173 ? -15.974 -2.239 3.918 1.00 93.44 173 LEU A N 1
ATOM 1392 C CA . LEU A 1 173 ? -16.454 -1.499 5.089 1.00 93.44 173 LEU A CA 1
ATOM 1393 C C . LEU A 1 173 ? -17.700 -0.681 4.733 1.00 93.44 173 LEU A C 1
ATOM 1395 O O . LEU A 1 173 ? -18.724 -0.833 5.397 1.00 93.44 173 LEU A O 1
ATOM 1399 N N . GLY A 1 174 ? -17.651 0.079 3.634 1.00 91.50 174 GLY A N 1
ATOM 1400 C CA . GLY A 1 174 ? -18.812 0.778 3.077 1.00 91.50 174 GLY A CA 1
ATOM 1401 C C . GLY A 1 174 ? -20.007 -0.153 2.915 1.00 91.50 174 GLY A C 1
ATOM 1402 O O . GLY A 1 174 ? -21.032 0.025 3.562 1.00 91.50 174 GLY A O 1
ATOM 1403 N N . THR A 1 175 ? -19.846 -1.220 2.140 1.00 90.06 175 THR A N 1
ATOM 1404 C CA . THR A 1 175 ? -20.921 -2.178 1.840 1.00 90.06 175 THR A CA 1
ATOM 1405 C C . THR A 1 175 ? -21.598 -2.733 3.099 1.00 90.06 175 THR A C 1
ATOM 1407 O O . THR A 1 175 ? -22.827 -2.785 3.167 1.00 90.06 175 THR A O 1
ATOM 1410 N N . TYR A 1 176 ? -20.822 -3.126 4.115 1.00 90.06 176 TYR A N 1
ATOM 1411 C CA . TYR A 1 176 ? -21.368 -3.767 5.315 1.00 90.06 176 TYR A CA 1
ATOM 1412 C C . TYR A 1 176 ? -21.925 -2.799 6.359 1.00 90.06 176 TYR A C 1
ATOM 1414 O O . TYR A 1 176 ? -22.827 -3.186 7.103 1.00 90.06 176 TYR A O 1
ATOM 1422 N N . PHE A 1 177 ? -21.375 -1.591 6.470 1.00 90.25 177 PHE A N 1
ATOM 1423 C CA . PHE A 1 177 ? -21.744 -0.650 7.531 1.00 90.25 177 PHE A CA 1
ATOM 1424 C C . PHE A 1 177 ? -22.659 0.480 7.049 1.00 90.25 177 PHE A C 1
ATOM 1426 O O . PHE A 1 177 ? -23.411 1.021 7.851 1.00 90.25 177 PHE A O 1
ATOM 1433 N N . SER A 1 178 ? -22.678 0.784 5.750 1.00 85.75 178 SER A N 1
ATOM 1434 C CA . SER A 1 178 ? -23.541 1.820 5.170 1.00 85.75 178 SER A CA 1
ATOM 1435 C C . SER A 1 178 ? -24.834 1.282 4.552 1.00 85.75 178 SER A C 1
ATOM 1437 O O . SER A 1 178 ? -25.687 2.065 4.125 1.00 85.75 178 SER A O 1
ATOM 1439 N N . LYS A 1 179 ? -24.975 -0.050 4.443 1.00 79.06 179 LYS A N 1
ATOM 1440 C CA . LYS A 1 179 ? -26.084 -0.727 3.742 1.00 79.06 179 LYS A CA 1
ATOM 1441 C C . LYS A 1 179 ? -26.301 -0.180 2.316 1.00 79.06 179 LYS A C 1
ATOM 1443 O O . LYS A 1 179 ? -27.436 -0.063 1.861 1.00 79.06 179 LYS A O 1
ATOM 1448 N N . GLY A 1 180 ? -25.219 0.188 1.624 1.00 69.50 180 GLY A N 1
ATOM 1449 C CA . GLY A 1 180 ? -25.258 0.730 0.259 1.00 69.50 180 GLY A CA 1
ATOM 1450 C C . GLY A 1 180 ? -25.399 2.254 0.160 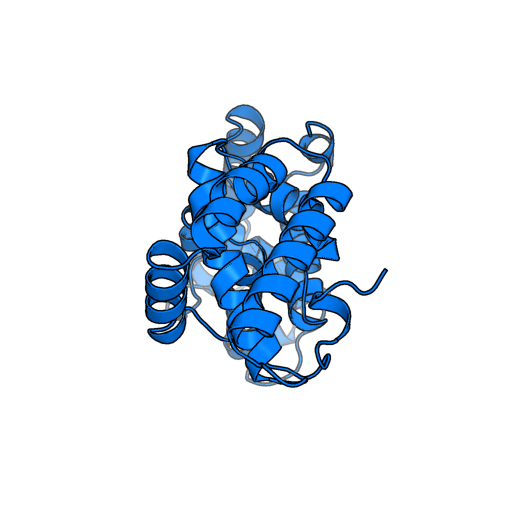1.00 69.50 180 GLY A C 1
ATOM 1451 O O . GLY A 1 180 ? -25.538 2.772 -0.945 1.00 69.50 180 GLY A O 1
ATOM 1452 N N . LYS A 1 181 ? -25.349 2.988 1.279 1.00 79.69 181 LYS A N 1
ATOM 1453 C CA . LYS A 1 181 ? -25.256 4.460 1.291 1.00 79.69 181 LYS A CA 1
ATOM 1454 C C . LYS A 1 181 ? -23.797 4.935 1.263 1.00 79.69 181 LYS A C 1
ATOM 1456 O O . LYS A 1 181 ? -22.871 4.163 1.499 1.00 79.69 181 LYS A O 1
ATOM 1461 N N . SER A 1 182 ? -23.564 6.219 1.015 1.00 81.94 182 SER A N 1
ATOM 1462 C CA . SER A 1 182 ? -22.243 6.818 1.239 1.00 81.94 182 SER A CA 1
ATOM 1463 C C . SER A 1 182 ? -21.950 6.900 2.741 1.00 81.94 182 SER A C 1
ATOM 1465 O O . SER A 1 182 ? -22.765 7.444 3.487 1.00 81.94 182 SER A O 1
ATOM 1467 N N . MET A 1 183 ? -20.801 6.388 3.186 1.00 89.12 183 MET A N 1
ATOM 1468 C CA . MET A 1 183 ? -20.302 6.618 4.547 1.00 89.12 183 MET A CA 1
ATOM 1469 C C . MET A 1 183 ? -19.612 7.976 4.642 1.00 89.12 183 MET A C 1
ATOM 1471 O O . MET A 1 183 ? -19.008 8.443 3.676 1.00 89.12 183 MET A O 1
ATOM 1475 N N . SER A 1 184 ? -19.692 8.597 5.819 1.00 91.50 184 SER A N 1
ATOM 1476 C CA . SER A 1 184 ? -18.908 9.796 6.106 1.00 91.50 184 SER A CA 1
ATOM 1477 C C . SER A 1 184 ? -17.410 9.467 6.126 1.00 91.50 184 SER A C 1
ATOM 1479 O O . SER A 1 184 ? -17.008 8.308 6.302 1.00 91.50 184 SER A O 1
ATOM 1481 N N . PHE A 1 185 ? -16.574 10.493 5.952 1.00 91.19 185 PHE A N 1
ATOM 1482 C CA . PHE A 1 185 ? -15.126 10.339 6.078 1.00 91.19 185 PHE A CA 1
ATOM 1483 C C . PHE A 1 185 ? -14.754 9.786 7.463 1.00 91.19 185 PHE A C 1
ATOM 1485 O O . PHE A 1 185 ? -14.041 8.787 7.539 1.00 91.19 185 PHE A O 1
ATOM 1492 N N . ASP A 1 186 ? -15.308 10.378 8.525 1.00 93.25 186 ASP A N 1
ATOM 1493 C CA . ASP A 1 186 ? -15.025 10.023 9.921 1.00 93.25 186 ASP A CA 1
ATOM 1494 C C . ASP A 1 186 ? -15.441 8.587 10.261 1.00 93.25 186 ASP A C 1
ATOM 1496 O O . ASP A 1 186 ? -14.696 7.871 10.936 1.00 93.25 186 ASP A O 1
ATOM 1500 N N . ASP A 1 187 ? -16.595 8.130 9.761 1.00 94.50 187 ASP A N 1
ATOM 1501 C CA . ASP A 1 187 ? -17.040 6.746 9.952 1.00 94.50 187 ASP A CA 1
ATOM 1502 C C . ASP A 1 187 ? -16.116 5.768 9.227 1.00 94.50 187 ASP A C 1
ATOM 1504 O O . ASP A 1 187 ? -15.690 4.770 9.804 1.00 94.50 187 ASP A O 1
ATOM 1508 N N . THR A 1 188 ? -15.771 6.066 7.971 1.00 95.00 188 THR A N 1
ATOM 1509 C CA . THR A 1 188 ? -14.871 5.230 7.162 1.00 95.00 188 THR A CA 1
ATOM 1510 C C . THR A 1 188 ? -13.502 5.108 7.825 1.00 95.00 188 THR A C 1
ATOM 1512 O O . THR A 1 188 ? -12.969 4.008 7.962 1.00 95.00 188 THR A O 1
ATOM 1515 N N . PHE A 1 189 ? -12.968 6.235 8.293 1.00 96.38 189 PHE A N 1
ATOM 1516 C CA . PHE A 1 189 ? -11.698 6.316 8.997 1.00 96.38 189 PHE A CA 1
ATOM 1517 C C . PHE A 1 189 ? -11.713 5.525 10.312 1.00 96.38 189 PHE A C 1
ATOM 1519 O O . PHE A 1 189 ? -10.846 4.684 10.551 1.00 96.38 189 PHE A O 1
ATOM 1526 N N . THR A 1 190 ? -12.742 5.731 11.137 1.00 95.88 190 THR A N 1
ATOM 1527 C CA . THR A 1 190 ? -12.900 5.040 12.426 1.00 95.88 190 THR A CA 1
ATOM 1528 C C . THR A 1 190 ? -13.059 3.533 12.237 1.00 95.88 190 THR A C 1
ATOM 1530 O O . THR A 1 190 ? -12.443 2.749 12.957 1.00 95.88 190 THR A O 1
ATOM 1533 N N . LEU A 1 191 ? -13.842 3.105 11.244 1.00 95.56 191 LEU A N 1
ATOM 1534 C CA . LEU A 1 191 ? -14.019 1.692 10.915 1.00 95.56 191 LEU A CA 1
ATOM 1535 C C . LEU A 1 191 ? -12.737 1.056 10.369 1.00 95.56 191 LEU A C 1
ATOM 1537 O O . LEU A 1 191 ? -12.475 -0.105 10.679 1.00 95.56 191 LEU A O 1
ATOM 1541 N N . LEU A 1 192 ? -11.930 1.794 9.599 1.00 97.06 192 LEU A N 1
ATOM 1542 C CA . LEU A 1 192 ? -10.625 1.316 9.145 1.00 97.06 192 LEU A CA 1
ATOM 1543 C C . LEU A 1 192 ? -9.668 1.114 10.325 1.00 97.06 192 LEU A C 1
ATOM 1545 O O . LEU A 1 192 ? -9.087 0.037 10.429 1.00 97.06 192 LEU A O 1
ATOM 1549 N N . MET A 1 193 ? -9.533 2.096 11.226 1.00 96.81 193 MET A N 1
ATOM 1550 C CA . MET A 1 193 ? -8.710 1.956 12.439 1.00 96.81 193 MET A CA 1
ATOM 1551 C C . MET A 1 193 ? -9.168 0.768 13.284 1.00 96.81 193 MET A C 1
ATOM 1553 O O . MET A 1 193 ? -8.358 -0.046 13.725 1.00 96.81 193 MET A O 1
ATOM 1557 N N . ALA A 1 194 ? -10.482 0.629 13.458 1.00 96.12 194 ALA A N 1
ATOM 1558 C CA . ALA A 1 194 ? -11.066 -0.482 14.183 1.00 96.12 194 ALA A CA 1
ATOM 1559 C C . ALA A 1 194 ? -10.724 -1.834 13.548 1.00 96.12 194 ALA A C 1
ATOM 1561 O O . ALA A 1 194 ? -10.255 -2.738 14.239 1.00 96.12 194 ALA A O 1
ATOM 1562 N N . HIS A 1 195 ? -10.910 -1.961 12.234 1.00 96.44 195 HIS A N 1
ATOM 1563 C CA . HIS A 1 195 ? -10.586 -3.172 11.481 1.00 96.44 195 HIS A CA 1
ATOM 1564 C C . HIS A 1 195 ? -9.093 -3.509 11.557 1.00 96.44 195 HIS A C 1
ATOM 1566 O O . HIS A 1 195 ? -8.725 -4.648 11.841 1.00 96.44 195 HIS A O 1
ATOM 1572 N N . MET A 1 196 ? -8.240 -2.500 11.379 1.00 97.06 196 MET A N 1
ATOM 1573 C CA . MET A 1 196 ? -6.790 -2.613 11.488 1.00 97.06 196 MET A CA 1
ATOM 1574 C C . MET A 1 196 ? -6.363 -3.077 12.880 1.00 97.06 196 MET A C 1
ATOM 1576 O O . MET A 1 196 ? -5.549 -3.981 12.981 1.00 97.06 196 MET A O 1
ATOM 1580 N N . SER A 1 197 ? -6.963 -2.548 13.948 1.00 96.69 197 SER A N 1
ATOM 1581 C CA . SER A 1 197 ? -6.601 -2.916 15.323 1.00 96.69 197 SER A CA 1
ATOM 1582 C C . SER A 1 197 ? -6.899 -4.377 15.692 1.00 96.69 197 SER A C 1
ATOM 1584 O O . SER A 1 197 ? -6.273 -4.922 16.596 1.00 96.69 197 SER A O 1
ATOM 1586 N N . ILE A 1 198 ? -7.849 -5.027 15.006 1.00 94.19 198 ILE A N 1
ATOM 1587 C CA . ILE A 1 198 ? -8.252 -6.416 15.292 1.00 94.19 198 ILE A CA 1
ATOM 1588 C C . ILE A 1 198 ? -7.277 -7.423 14.676 1.00 94.19 198 ILE A C 1
ATOM 1590 O O . ILE A 1 198 ? -7.026 -8.475 15.260 1.00 94.19 198 ILE A O 1
ATOM 1594 N N . ALA A 1 199 ? -6.771 -7.127 13.480 1.00 92.44 199 ALA A N 1
ATOM 1595 C CA . ALA A 1 199 ? -5.826 -7.970 12.756 1.00 92.44 199 ALA A CA 1
ATOM 1596 C C . ALA A 1 199 ? -4.772 -7.087 12.064 1.00 92.44 199 ALA A C 1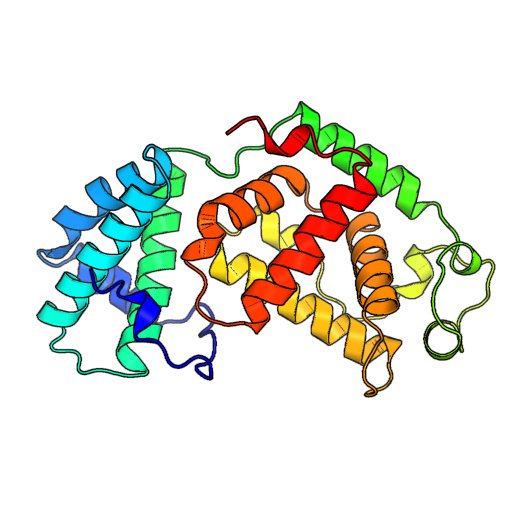
ATOM 1598 O O . ALA A 1 199 ? -4.797 -6.955 10.833 1.00 92.44 199 ALA A O 1
ATOM 1599 N N . PRO A 1 200 ? -3.899 -6.433 12.851 1.00 94.69 200 PRO A N 1
ATOM 1600 C CA . PRO A 1 200 ? -2.956 -5.452 12.331 1.00 94.69 200 PRO A CA 1
ATOM 1601 C C . PRO A 1 200 ? -1.836 -6.128 11.535 1.00 94.69 200 PRO A C 1
ATOM 1603 O O . PRO A 1 200 ? -1.290 -7.126 12.011 1.00 94.69 200 PRO A O 1
ATOM 1606 N N . PRO A 1 201 ? -1.433 -5.577 10.374 1.00 94.69 201 PRO A N 1
ATOM 1607 C CA . PRO A 1 201 ? -0.229 -6.037 9.697 1.00 94.69 201 PRO A CA 1
ATOM 1608 C C . PRO A 1 201 ? 0.995 -5.791 10.586 1.00 94.69 201 PRO A C 1
ATOM 1610 O O . PRO A 1 201 ? 1.170 -4.699 11.135 1.00 94.69 201 PRO A O 1
ATOM 1613 N N . VAL A 1 202 ? 1.857 -6.795 10.725 1.00 92.62 202 VAL A N 1
ATOM 1614 C CA . VAL A 1 202 ? 3.031 -6.763 11.610 1.00 92.62 202 VAL A CA 1
ATOM 1615 C C . VAL A 1 202 ? 3.934 -5.571 11.299 1.00 92.62 202 VAL A C 1
ATOM 1617 O O . VAL A 1 202 ? 4.375 -4.888 12.215 1.00 92.62 202 VAL A O 1
ATOM 1620 N N . ASN A 1 203 ? 4.143 -5.259 10.021 1.00 91.56 203 ASN A N 1
ATOM 1621 C CA . ASN A 1 203 ? 4.963 -4.146 9.541 1.00 91.56 203 ASN A CA 1
ATOM 1622 C C . ASN A 1 203 ? 4.130 -2.922 9.096 1.00 91.56 203 ASN A C 1
ATOM 1624 O O . ASN A 1 203 ? 4.545 -2.192 8.197 1.00 91.56 203 ASN A O 1
ATOM 1628 N N . GLY A 1 204 ? 2.968 -2.669 9.717 1.00 93.56 204 GLY A N 1
ATOM 1629 C CA . GLY A 1 204 ? 2.041 -1.595 9.322 1.00 93.56 204 GLY A CA 1
ATOM 1630 C C . GLY A 1 204 ? 2.677 -0.204 9.175 1.00 93.56 204 GLY A C 1
ATOM 1631 O O . GLY A 1 204 ? 2.444 0.471 8.172 1.00 93.56 204 GLY A O 1
ATOM 1632 N N . ALA A 1 205 ? 3.540 0.198 10.114 1.00 92.25 205 ALA A N 1
ATOM 1633 C CA . ALA A 1 205 ? 4.264 1.472 10.038 1.00 92.25 205 ALA A CA 1
ATOM 1634 C C . ALA A 1 205 ? 5.244 1.529 8.849 1.00 92.25 205 ALA A C 1
ATOM 1636 O O . ALA A 1 205 ? 5.322 2.542 8.155 1.00 92.25 205 ALA A O 1
ATOM 1637 N N . ALA A 1 206 ? 5.947 0.428 8.563 1.00 91.88 206 ALA A N 1
ATOM 1638 C CA . ALA A 1 206 ? 6.848 0.347 7.415 1.00 91.88 206 ALA A CA 1
ATOM 1639 C C . ALA A 1 206 ? 6.075 0.394 6.086 1.00 91.88 206 ALA A C 1
ATOM 1641 O O . ALA A 1 206 ? 6.488 1.101 5.171 1.00 91.88 206 ALA A O 1
ATOM 1642 N N . ILE A 1 207 ? 4.918 -0.276 6.000 1.00 93.88 207 ILE A N 1
ATOM 1643 C CA . ILE A 1 207 ? 4.022 -0.190 4.834 1.00 93.88 207 ILE A CA 1
ATOM 1644 C C . ILE A 1 207 ? 3.556 1.255 4.622 1.00 93.88 207 ILE A C 1
ATOM 1646 O O . ILE A 1 207 ? 3.564 1.741 3.493 1.00 93.88 207 ILE A O 1
ATOM 1650 N N . ALA A 1 208 ? 3.179 1.964 5.690 1.00 93.94 208 ALA A N 1
ATOM 1651 C CA . ALA A 1 208 ? 2.750 3.357 5.591 1.00 93.94 208 ALA A CA 1
ATOM 1652 C C . ALA A 1 208 ? 3.878 4.272 5.100 1.00 93.94 208 ALA A C 1
ATOM 1654 O O . ALA A 1 208 ? 3.668 5.040 4.163 1.00 93.94 208 ALA A O 1
ATOM 1655 N N . ARG A 1 209 ? 5.090 4.139 5.660 1.00 90.88 209 ARG A N 1
ATOM 1656 C CA . ARG A 1 209 ? 6.280 4.856 5.172 1.00 90.88 209 ARG A CA 1
ATOM 1657 C C . ARG A 1 209 ? 6.547 4.574 3.704 1.00 90.88 209 ARG A C 1
ATOM 1659 O O . ARG A 1 209 ? 6.793 5.494 2.934 1.00 90.88 209 ARG A O 1
ATOM 1666 N N . PHE A 1 210 ? 6.482 3.308 3.314 1.00 91.56 210 PHE A N 1
ATOM 1667 C CA . PHE A 1 210 ? 6.708 2.899 1.939 1.00 91.56 210 PHE A CA 1
ATOM 1668 C C . PHE A 1 210 ? 5.670 3.509 0.991 1.00 91.56 210 PHE A C 1
ATOM 1670 O O . PHE A 1 210 ? 6.027 4.052 -0.050 1.00 91.56 210 PHE A O 1
ATOM 1677 N N . ALA A 1 211 ? 4.395 3.512 1.378 1.00 92.31 211 ALA A N 1
ATOM 1678 C CA . ALA A 1 211 ? 3.335 4.127 0.588 1.00 92.31 211 ALA A CA 1
ATOM 1679 C C . ALA A 1 211 ? 3.492 5.658 0.463 1.00 92.31 211 ALA A C 1
ATOM 1681 O O . ALA A 1 211 ? 3.160 6.212 -0.582 1.00 92.31 211 ALA A O 1
ATOM 1682 N N . ILE A 1 212 ? 4.025 6.333 1.492 1.00 91.19 212 ILE A N 1
ATOM 1683 C CA . ILE A 1 212 ? 4.398 7.759 1.436 1.00 91.19 212 ILE A CA 1
ATOM 1684 C C . ILE A 1 212 ? 5.599 7.964 0.508 1.00 91.19 212 ILE A C 1
ATOM 1686 O O . ILE A 1 212 ? 5.554 8.832 -0.360 1.00 91.19 212 ILE A O 1
ATOM 1690 N N . LYS A 1 213 ? 6.655 7.150 0.658 1.00 89.69 213 LYS A N 1
ATOM 1691 C CA . LYS A 1 213 ? 7.878 7.233 -0.154 1.00 89.69 213 LYS A CA 1
ATOM 1692 C C . LYS A 1 213 ? 7.557 7.159 -1.645 1.00 89.69 213 LYS A C 1
ATOM 1694 O O . LYS A 1 213 ? 8.177 7.880 -2.410 1.00 89.69 213 LYS A O 1
ATOM 1699 N N . TRP A 1 214 ? 6.596 6.324 -2.040 1.00 90.62 214 TRP A N 1
ATOM 1700 C CA . TRP A 1 214 ? 6.231 6.061 -3.437 1.00 90.62 214 TRP A CA 1
ATOM 1701 C C . TRP A 1 214 ? 4.938 6.751 -3.896 1.00 90.62 214 TRP A C 1
ATOM 1703 O O . TRP A 1 214 ? 4.280 6.267 -4.819 1.00 90.62 214 TRP A O 1
ATOM 1713 N N . ASP A 1 215 ? 4.554 7.869 -3.275 1.00 86.81 215 ASP A N 1
ATOM 1714 C CA . ASP A 1 215 ? 3.291 8.551 -3.587 1.00 86.81 215 ASP A CA 1
ATOM 1715 C C . ASP A 1 215 ? 3.185 8.994 -5.056 1.00 86.81 215 ASP A C 1
ATOM 1717 O O . ASP A 1 215 ? 2.157 8.801 -5.703 1.00 86.81 215 ASP A O 1
ATOM 1721 N N . ASP A 1 216 ? 4.290 9.483 -5.618 1.00 84.75 216 ASP A N 1
ATOM 1722 C CA . ASP A 1 216 ? 4.368 9.977 -6.998 1.00 84.75 216 ASP A CA 1
ATOM 1723 C C . ASP A 1 216 ? 4.275 8.870 -8.068 1.00 84.75 216 ASP A C 1
ATOM 1725 O O . ASP A 1 216 ? 4.133 9.159 -9.260 1.00 84.75 216 ASP A O 1
ATOM 1729 N N . LEU A 1 217 ? 4.336 7.593 -7.670 1.00 82.81 217 LEU A N 1
ATOM 1730 C CA . LEU A 1 217 ? 4.144 6.457 -8.576 1.00 82.81 217 LEU A CA 1
ATOM 1731 C C . LEU A 1 217 ? 2.654 6.182 -8.858 1.00 82.81 217 LEU A C 1
ATOM 1733 O O . LEU A 1 217 ? 2.324 5.405 -9.755 1.00 82.81 217 LEU A O 1
ATOM 1737 N N . GLN A 1 218 ? 1.740 6.768 -8.083 1.00 68.38 218 GLN A N 1
ATOM 1738 C CA . GLN A 1 218 ? 0.331 6.391 -8.109 1.00 68.38 218 GLN A CA 1
ATOM 1739 C C . GLN A 1 218 ? -0.395 6.794 -9.392 1.00 68.38 218 GLN A C 1
ATOM 1741 O O . GLN A 1 218 ? -0.184 7.860 -9.962 1.00 68.38 218 GLN A O 1
ATOM 1746 N N . LEU A 1 219 ? -1.308 5.916 -9.812 1.00 66.25 219 LEU A N 1
ATOM 1747 C CA . LEU A 1 219 ? -1.969 5.989 -11.117 1.00 66.25 219 LEU A CA 1
ATOM 1748 C C . LEU A 1 219 ? -3.439 6.414 -11.042 1.00 66.25 219 LEU A C 1
ATOM 1750 O O . LEU A 1 219 ? -4.042 6.653 -12.080 1.00 66.25 219 LEU A O 1
ATOM 1754 N N . SER A 1 220 ? -4.043 6.477 -9.846 1.00 76.06 220 SER A N 1
ATOM 1755 C CA . SER A 1 220 ? -5.447 6.885 -9.712 1.00 76.06 220 SER A CA 1
ATOM 1756 C C . SER A 1 220 ? -5.733 7.672 -8.426 1.00 76.06 220 SER A C 1
ATOM 1758 O O . SER A 1 220 ? -5.160 7.369 -7.373 1.00 76.06 220 SER A O 1
ATOM 1760 N N . PRO A 1 221 ? -6.691 8.621 -8.457 1.00 82.19 221 PRO A N 1
ATOM 1761 C CA . PRO A 1 221 ? -7.128 9.355 -7.266 1.00 82.19 221 PRO A CA 1
ATOM 1762 C C . PRO A 1 221 ? -7.672 8.453 -6.148 1.00 82.19 221 PRO A C 1
ATOM 1764 O O . PRO A 1 221 ? -7.558 8.769 -4.966 1.00 82.19 221 PRO A O 1
ATOM 1767 N N . ILE A 1 222 ? -8.264 7.314 -6.514 1.00 82.19 222 ILE A N 1
ATOM 1768 C CA . ILE A 1 222 ? -8.843 6.352 -5.571 1.00 82.19 222 ILE A CA 1
ATOM 1769 C C . ILE A 1 222 ? -7.751 5.655 -4.750 1.00 82.19 222 ILE A C 1
ATOM 1771 O O . ILE A 1 222 ? -7.887 5.482 -3.534 1.00 82.19 222 ILE A O 1
ATOM 1775 N N . VAL A 1 223 ? -6.655 5.279 -5.410 1.00 82.75 223 VAL A N 1
ATOM 1776 C CA . VAL A 1 223 ? -5.471 4.713 -4.756 1.00 82.75 223 VAL A CA 1
ATOM 1777 C C . VAL A 1 223 ? -4.847 5.746 -3.813 1.00 82.75 223 VAL A C 1
ATOM 1779 O O . VAL A 1 223 ? -4.583 5.417 -2.656 1.00 82.75 223 VAL A O 1
ATOM 1782 N N . ALA A 1 224 ? -4.749 7.008 -4.242 1.00 87.38 224 ALA A N 1
ATOM 1783 C CA . ALA A 1 224 ? -4.259 8.108 -3.408 1.00 87.38 224 ALA A CA 1
ATOM 1784 C C . ALA A 1 224 ? -5.113 8.349 -2.164 1.00 87.38 224 ALA A C 1
ATOM 1786 O O . ALA A 1 224 ? -4.594 8.492 -1.055 1.00 87.38 224 ALA A O 1
ATOM 1787 N N . MET A 1 225 ? -6.437 8.327 -2.318 1.00 90.00 225 MET A N 1
ATOM 1788 C CA . MET A 1 225 ? -7.350 8.447 -1.187 1.00 90.00 225 MET A CA 1
ATOM 1789 C C . MET A 1 225 ? -7.184 7.280 -0.206 1.00 90.00 225 MET A C 1
ATOM 1791 O O . MET A 1 225 ? -7.168 7.485 1.006 1.00 90.00 225 MET A O 1
ATOM 1795 N N . SER A 1 226 ? -7.020 6.062 -0.722 1.00 92.50 226 SER A N 1
ATOM 1796 C CA . SER A 1 226 ? -6.851 4.858 0.097 1.00 92.50 226 SER A CA 1
ATOM 1797 C C . SER A 1 226 ? -5.530 4.879 0.869 1.00 92.50 226 SER A C 1
ATOM 1799 O O . SER A 1 226 ? -5.518 4.544 2.054 1.00 92.50 226 SER A O 1
ATOM 1801 N N . LYS A 1 227 ? -4.451 5.377 0.248 1.00 94.31 227 LYS A N 1
ATOM 1802 C CA . LYS A 1 227 ? -3.190 5.685 0.935 1.00 94.31 227 LYS A CA 1
ATOM 1803 C C . LYS A 1 227 ? -3.403 6.676 2.072 1.00 94.31 227 LYS A C 1
ATOM 1805 O O . LYS A 1 227 ? -2.991 6.395 3.192 1.00 94.31 227 LYS A O 1
ATOM 1810 N N . ASN A 1 228 ? -4.074 7.799 1.815 1.00 94.62 228 ASN A N 1
ATOM 1811 C CA . ASN A 1 228 ? -4.313 8.815 2.844 1.00 94.62 228 ASN A CA 1
ATOM 1812 C C . ASN A 1 228 ? -5.079 8.242 4.046 1.00 94.62 228 ASN A C 1
ATOM 1814 O O . ASN A 1 228 ? -4.700 8.501 5.184 1.00 94.62 22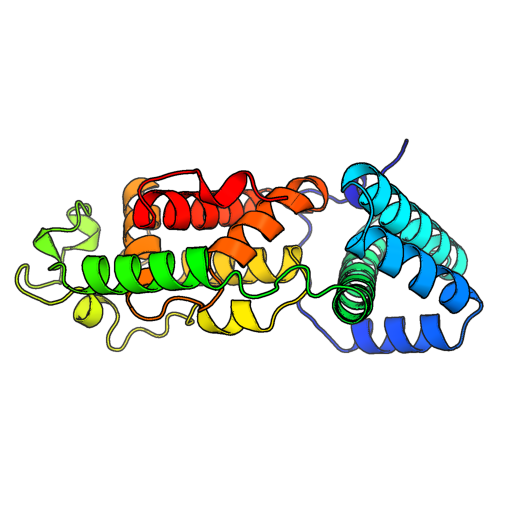8 ASN A O 1
ATOM 1818 N N . TYR A 1 229 ? -6.106 7.416 3.811 1.00 96.12 229 TYR A N 1
ATOM 1819 C CA . TYR A 1 229 ? -6.812 6.714 4.887 1.00 96.12 229 TYR A CA 1
ATOM 1820 C C . TYR A 1 229 ? -5.902 5.771 5.674 1.00 96.12 229 TYR A C 1
ATOM 1822 O O . TYR A 1 229 ? -5.945 5.771 6.902 1.00 96.12 229 TYR A O 1
ATOM 1830 N N . PHE A 1 230 ? -5.096 4.962 4.981 1.00 96.69 230 PHE A N 1
ATOM 1831 C CA . PHE A 1 230 ? -4.195 4.008 5.623 1.00 96.69 230 PHE A CA 1
ATOM 1832 C C . PHE A 1 230 ? -3.143 4.713 6.478 1.00 96.69 230 PHE A C 1
ATOM 1834 O O . PHE A 1 230 ? -3.004 4.393 7.655 1.00 96.69 230 PHE A O 1
ATOM 1841 N N . VAL A 1 231 ? -2.454 5.705 5.912 1.00 95.62 231 VAL A N 1
ATOM 1842 C CA . VAL A 1 231 ? -1.426 6.491 6.605 1.00 95.62 231 VAL A CA 1
ATOM 1843 C C . VAL A 1 231 ? -2.021 7.195 7.819 1.00 95.62 231 VAL A C 1
ATOM 1845 O O . VAL A 1 231 ? -1.517 7.009 8.922 1.00 95.62 231 VAL A O 1
ATOM 1848 N N . ALA A 1 232 ? -3.140 7.904 7.654 1.00 95.88 232 ALA A N 1
ATOM 1849 C CA . ALA A 1 232 ? -3.789 8.593 8.765 1.00 95.88 232 ALA A CA 1
ATOM 1850 C C . ALA A 1 232 ? -4.249 7.620 9.866 1.00 95.88 232 ALA A C 1
ATOM 1852 O O . ALA A 1 232 ? -4.229 7.965 11.046 1.00 95.88 232 ALA A O 1
ATOM 1853 N N . ALA A 1 233 ? -4.668 6.399 9.508 1.00 96.88 233 ALA A N 1
ATOM 1854 C CA . ALA A 1 233 ? -5.086 5.397 10.487 1.00 96.88 233 ALA A CA 1
ATOM 1855 C C . ALA A 1 233 ? -3.890 4.898 11.307 1.00 96.88 233 ALA A C 1
ATOM 1857 O O . ALA A 1 233 ? -3.999 4.759 12.525 1.00 96.88 233 ALA A O 1
ATOM 1858 N N . ILE A 1 234 ? -2.743 4.686 10.657 1.00 95.56 234 ILE A N 1
ATOM 1859 C CA . ILE A 1 234 ? -1.486 4.358 11.333 1.00 95.56 234 ILE A CA 1
ATOM 1860 C C . ILE A 1 234 ? -1.063 5.514 12.247 1.00 95.56 234 ILE A C 1
ATOM 1862 O O . ILE A 1 234 ? -0.821 5.276 13.425 1.00 95.56 234 ILE A O 1
ATOM 1866 N N . GLU A 1 235 ? -1.039 6.758 11.759 1.00 95.12 235 GLU A N 1
ATOM 1867 C CA . GLU A 1 235 ? -0.701 7.947 12.563 1.00 95.12 235 GLU A CA 1
ATOM 1868 C C . GLU A 1 235 ? -1.585 8.065 13.811 1.00 95.12 235 GLU A C 1
ATOM 1870 O O . GLU A 1 235 ? -1.084 8.227 14.926 1.00 95.12 235 GLU A O 1
ATOM 1875 N N . ALA A 1 236 ? -2.902 7.926 13.643 1.00 95.56 236 ALA A N 1
ATOM 1876 C CA . ALA A 1 236 ? -3.856 8.035 14.739 1.00 95.56 236 ALA A CA 1
ATOM 1877 C C . ALA A 1 236 ? -3.713 6.908 15.773 1.00 95.56 236 ALA A C 1
ATOM 1879 O O . ALA A 1 236 ? -3.878 7.159 16.967 1.00 95.56 236 ALA A O 1
ATOM 1880 N N . LEU A 1 237 ? -3.387 5.685 15.341 1.00 95.44 237 LEU A N 1
ATOM 1881 C CA . LEU A 1 237 ? -3.111 4.567 16.248 1.00 95.44 237 LEU A CA 1
ATOM 1882 C C . LEU A 1 237 ? -1.768 4.741 16.970 1.00 95.44 237 LEU A C 1
ATOM 1884 O O . LEU A 1 237 ? -1.677 4.474 18.167 1.00 95.44 237 LEU A O 1
ATOM 1888 N N . MET A 1 238 ? -0.739 5.223 16.273 1.00 93.25 238 MET A N 1
ATOM 1889 C CA . MET A 1 238 ? 0.596 5.451 16.837 1.00 93.25 238 MET A CA 1
ATOM 1890 C C . MET A 1 238 ? 0.617 6.614 17.837 1.00 93.25 238 MET A C 1
ATOM 1892 O O . MET A 1 238 ? 1.367 6.572 18.814 1.00 93.25 238 MET A O 1
ATOM 1896 N N . GLY A 1 239 ? -0.201 7.648 17.614 1.00 88.94 239 GLY A N 1
ATOM 1897 C CA . GLY A 1 239 ? -0.268 8.846 18.459 1.00 88.94 239 GLY A CA 1
ATOM 1898 C C . GLY A 1 239 ? 0.950 9.775 18.341 1.00 88.94 239 GLY A C 1
ATOM 1899 O O . GLY A 1 239 ? 1.080 10.706 19.133 1.00 88.94 239 GLY A O 1
ATOM 1900 N N . THR A 1 240 ? 1.841 9.521 17.379 1.00 82.75 240 THR A N 1
ATOM 1901 C CA . THR A 1 240 ? 3.018 10.334 17.032 1.00 82.75 240 THR A CA 1
ATOM 1902 C C . THR A 1 240 ? 3.383 10.114 15.558 1.00 82.75 240 THR A C 1
ATOM 1904 O O . THR A 1 240 ? 3.013 9.088 14.981 1.00 82.75 240 THR A O 1
ATOM 1907 N N . ASN A 1 241 ? 4.142 11.048 14.975 1.00 80.88 241 ASN A N 1
ATOM 1908 C CA . ASN A 1 241 ? 4.670 10.979 13.607 1.00 80.88 241 ASN A CA 1
ATOM 1909 C C . ASN A 1 241 ? 6.174 10.658 13.559 1.00 80.88 241 ASN A C 1
ATOM 1911 O O . ASN A 1 241 ? 6.758 10.631 12.481 1.00 80.88 241 ASN A O 1
ATOM 1915 N N . ASP A 1 242 ? 6.812 10.396 14.704 1.00 82.69 242 ASP A N 1
ATOM 1916 C CA . ASP A 1 242 ? 8.262 10.146 14.782 1.00 82.69 242 ASP A CA 1
ATOM 1917 C C . ASP A 1 242 ? 8.716 8.986 13.883 1.00 82.69 242 ASP A C 1
ATOM 1919 O O . ASP A 1 242 ? 9.795 9.029 13.299 1.00 82.69 242 ASP A O 1
ATOM 1923 N N . TRP A 1 243 ? 7.845 7.993 13.689 1.00 80.81 243 TRP A N 1
ATOM 1924 C CA . TRP A 1 243 ? 8.078 6.838 12.827 1.00 80.81 243 TRP A CA 1
ATOM 1925 C C . TRP A 1 243 ? 8.209 7.179 11.338 1.00 80.81 243 TRP A C 1
ATOM 1927 O O . TRP A 1 243 ? 8.518 6.278 10.566 1.00 80.81 243 TRP A O 1
ATOM 1937 N N . GLN A 1 244 ? 7.966 8.420 10.911 1.00 79.38 244 GLN A N 1
ATOM 1938 C CA . GLN A 1 244 ? 8.092 8.843 9.512 1.00 79.38 244 GLN A CA 1
ATOM 1939 C C . GLN A 1 244 ? 9.502 9.324 9.141 1.00 79.38 244 GLN A C 1
ATOM 1941 O O . GLN A 1 244 ? 9.835 9.319 7.960 1.00 79.38 244 GLN A O 1
ATOM 1946 N N . ASN A 1 245 ? 10.325 9.722 10.119 1.00 67.62 245 ASN A N 1
ATOM 1947 C CA . ASN A 1 245 ? 11.567 10.471 9.875 1.00 67.62 245 ASN A CA 1
ATOM 1948 C C . ASN A 1 245 ? 12.822 9.601 9.650 1.00 67.62 245 ASN A C 1
ATOM 1950 O O . ASN A 1 245 ? 13.887 10.149 9.384 1.00 67.62 245 ASN A O 1
ATOM 1954 N N . ASP A 1 246 ? 12.712 8.274 9.744 1.00 57.12 246 ASP A N 1
ATOM 1955 C CA . ASP A 1 246 ? 13.846 7.335 9.664 1.00 57.12 246 ASP A CA 1
ATOM 1956 C C . ASP A 1 246 ? 14.088 6.778 8.235 1.00 57.12 246 ASP A C 1
ATOM 1958 O O . ASP A 1 246 ? 14.350 5.583 8.082 1.00 57.12 246 ASP A O 1
ATOM 1962 N N . ILE A 1 247 ? 13.958 7.599 7.179 1.00 53.66 247 ILE A N 1
ATOM 1963 C CA . ILE A 1 247 ? 14.219 7.195 5.773 1.00 53.66 247 ILE A CA 1
ATOM 1964 C C . ILE A 1 247 ? 15.527 7.797 5.262 1.00 53.66 247 ILE A C 1
ATOM 1966 O O . ILE A 1 247 ? 15.676 9.036 5.355 1.00 53.66 247 ILE A O 1
#

Foldseek 3Di:
DDQLLVLADQPDDDDPDDPVLVVLVVVCCPDPLVVLQLVLLCCVQDNQLVSSSVSLRVSLVVSCVVVVHDGYDVSVVSSNSSLQSSLVSSCVVPVLLDAPPVLLVLLLVLLQVLQADFPLVQPADPQQCVPPDRRHGLVVSCPPQPQDALQCLLVGRGLQNSLVSLLSNLVSQCVSRVVPDDGDPSNSLSNSLSRCSVRPHSSLLSSLLVNVSNVVVYNYPSSNVSSVSSNVSSCVSSVDPPSNPPD

Radius of gyration: 19.68 Å; chains: 1; bounding box: 48×29×56 Å